Protein AF-A0A7Y2EPH0-F1 (afdb_monomer)

Secondary structure (DSSP, 8-state):
-EEES-HHHHHHHHHHTT-EEEEEEGGGTEEEEE--HHHHHHHTTSTTEEEE----S-HHHHHHHHHHHHH--EEE-SS-EEETTEEEEEEEE-SSSPEEEEEEEEE--GGG-SEEEEEETTEEP-GGGSEEETTTEEEEEPPSTT--EE-SEEEEEEEESS-SEETTEE--GGG-EEEEEETTTEEEEPPPPPTTTTT--HHHHHTTHHHHHHTT-S-TT-EEEEESS-----HHHHB-TTS-B-EEEEEETTTTEESS----SSSHHHHHHHHHH--SEEEETTEEEEEESSSSTT-EEEEE-

Nearest PDB structures (foldseek):
  4i0w-assembly2_D  TM=7.940E-01  e=9.229E-04  Clostridium perfringens
  4i0w-assembly1_B  TM=7.796E-01  e=2.556E-03  Clostridium perfringens
  4bhu-assembly1_I  TM=4.894E-01  e=1.453E-02  Bacillus subtilis subsp. subtilis NCIB 3610 = ATCC 6051 = DSM 10
  7ehg-assembly5_E  TM=4.866E-01  e=2.154E-01  Microbacterium sp. XT11
  6f2p-assembly1_A  TM=4.077E-01  e=4.576E+00  Paenibacillus

Mean predicted aligned error: 14.68 Å

Radius of gyration: 24.43 Å; Cα contacts (8 Å, |Δi|>4): 608; chains: 1; bounding box: 58×51×61 Å

pLDDT: mean 87.39, std 11.95, range [46.16, 98.56]

Structure (mmCIF, N/CA/C/O backbone):
data_AF-A0A7Y2EPH0-F1
#
_entry.id   AF-A0A7Y2EPH0-F1
#
loop_
_atom_site.group_PDB
_atom_site.id
_atom_site.type_symbol
_atom_site.label_atom_id
_atom_site.label_alt_id
_atom_site.label_comp_id
_atom_site.label_asym_id
_atom_site.label_entity_id
_atom_site.label_seq_id
_atom_site.pdbx_PDB_ins_code
_atom_site.Cartn_x
_atom_site.Cartn_y
_atom_site.Cartn_z
_atom_site.occupancy
_atom_site.B_iso_or_equiv
_atom_site.auth_seq_id
_atom_site.auth_comp_id
_atom_site.auth_asym_id
_atom_site.auth_atom_id
_atom_site.pdbx_PDB_model_num
ATOM 1 N N . MET A 1 1 ? -0.065 -22.359 -11.160 1.00 83.94 1 MET A N 1
ATOM 2 C CA . MET A 1 1 ? 0.328 -21.955 -12.529 1.00 83.94 1 MET A CA 1
ATOM 3 C C . MET A 1 1 ? 0.960 -23.151 -13.232 1.00 83.94 1 MET A C 1
ATOM 5 O O . MET A 1 1 ? 1.758 -23.845 -12.611 1.00 83.94 1 MET A O 1
ATOM 9 N N . LEU A 1 2 ? 0.588 -23.411 -14.486 1.00 88.25 2 LEU A N 1
ATOM 10 C CA . LEU A 1 2 ? 1.224 -24.419 -15.345 1.00 88.25 2 LEU A CA 1
ATOM 11 C C . LEU A 1 2 ? 2.031 -23.693 -16.425 1.00 88.25 2 LEU A C 1
ATOM 13 O O . LEU A 1 2 ? 1.579 -22.661 -16.914 1.00 88.25 2 LEU A O 1
ATOM 17 N N . GLN A 1 3 ? 3.203 -24.212 -16.778 1.00 89.00 3 GLN A N 1
ATOM 18 C CA . GLN A 1 3 ? 4.030 -23.711 -17.875 1.00 89.00 3 GLN A CA 1
ATOM 19 C C . GLN A 1 3 ? 4.209 -24.810 -18.922 1.00 89.00 3 GLN A C 1
ATOM 21 O O . GLN A 1 3 ? 4.430 -25.969 -18.570 1.00 89.00 3 GLN A O 1
ATOM 26 N N . GLY A 1 4 ? 4.120 -24.423 -20.191 1.00 88.94 4 GLY A N 1
ATOM 27 C CA . GLY A 1 4 ? 4.410 -25.252 -21.359 1.00 88.94 4 GLY A CA 1
ATOM 28 C C . GLY A 1 4 ? 5.182 -24.449 -22.400 1.00 88.94 4 GLY A C 1
ATOM 29 O O . GLY A 1 4 ? 5.618 -23.335 -22.113 1.00 88.94 4 GLY A O 1
ATOM 30 N N . GLU A 1 5 ? 5.360 -25.010 -23.594 1.00 88.12 5 GLU A N 1
ATOM 31 C CA . GLU A 1 5 ? 6.125 -24.352 -24.665 1.00 88.12 5 GLU A CA 1
ATOM 32 C C . GLU A 1 5 ? 5.409 -23.135 -25.267 1.00 88.12 5 GLU A C 1
ATOM 34 O O . GLU A 1 5 ? 6.072 -22.166 -25.630 1.00 88.12 5 GLU A O 1
ATOM 39 N N . SER A 1 6 ? 4.073 -23.153 -25.348 1.00 90.75 6 SER A N 1
ATOM 40 C CA . SER A 1 6 ? 3.286 -22.020 -25.844 1.00 90.75 6 SER A CA 1
ATOM 41 C C . SER A 1 6 ? 1.933 -21.885 -25.144 1.00 90.75 6 SER A C 1
ATOM 43 O O . SER A 1 6 ? 1.335 -22.872 -24.695 1.00 90.75 6 SER A O 1
ATOM 45 N N . ALA A 1 7 ? 1.408 -20.656 -25.100 1.00 90.25 7 ALA A N 1
ATOM 46 C CA . ALA A 1 7 ? 0.069 -20.380 -24.579 1.00 90.25 7 ALA A CA 1
ATOM 47 C C . ALA A 1 7 ? -1.009 -21.143 -25.361 1.00 90.25 7 ALA A C 1
ATOM 49 O O . ALA A 1 7 ? -1.981 -21.639 -24.790 1.00 90.25 7 ALA A O 1
ATOM 50 N N . LYS A 1 8 ? -0.811 -21.266 -26.679 1.00 91.94 8 LYS A N 1
ATOM 51 C CA . LYS A 1 8 ? -1.735 -21.920 -27.606 1.00 91.94 8 LYS A CA 1
ATOM 52 C C . LYS A 1 8 ? -1.856 -23.418 -27.340 1.00 91.94 8 LYS A C 1
ATOM 54 O O . LYS A 1 8 ? -2.976 -23.930 -27.323 1.00 91.94 8 LYS A O 1
ATOM 59 N N . ASP A 1 9 ? -0.738 -24.098 -27.106 1.00 92.94 9 ASP A N 1
ATOM 60 C CA . ASP A 1 9 ? -0.734 -25.541 -26.845 1.00 92.94 9 ASP A CA 1
ATOM 61 C C . ASP A 1 9 ? -1.351 -25.847 -25.481 1.00 92.94 9 ASP A C 1
ATOM 63 O O . ASP A 1 9 ? -2.181 -26.747 -25.361 1.00 92.94 9 ASP A O 1
ATOM 67 N N . ILE A 1 10 ? -1.046 -25.028 -24.468 1.00 93.50 10 ILE A N 1
ATOM 68 C CA . ILE A 1 10 ? -1.697 -25.126 -23.157 1.00 93.50 10 ILE A CA 1
ATOM 69 C C . ILE A 1 10 ? -3.202 -24.849 -23.267 1.00 93.50 10 ILE A C 1
ATOM 71 O O . ILE A 1 10 ? -3.998 -25.573 -22.678 1.00 93.50 10 ILE A O 1
ATOM 75 N N . ALA A 1 11 ? -3.626 -23.861 -24.057 1.00 93.94 11 ALA A N 1
ATOM 76 C CA . ALA A 1 11 ? -5.043 -23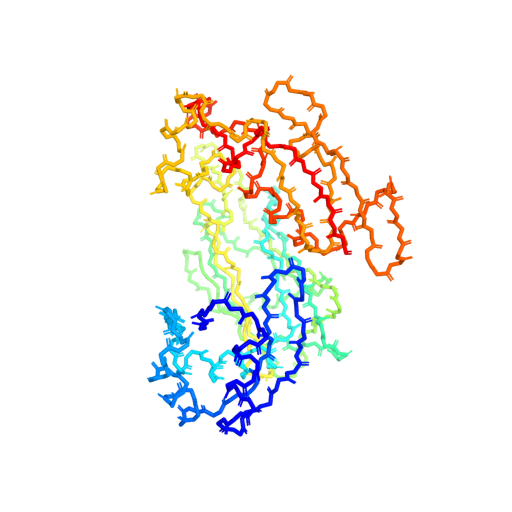.571 -24.275 1.00 93.94 11 ALA A CA 1
ATOM 77 C C . ALA A 1 11 ? -5.778 -24.705 -25.006 1.00 93.94 11 ALA A C 1
ATOM 79 O O . ALA A 1 11 ? -6.955 -24.953 -24.739 1.00 93.94 11 ALA A O 1
ATOM 80 N N . ALA A 1 12 ? -5.122 -25.373 -25.957 1.00 94.62 12 ALA A N 1
ATOM 81 C CA . ALA A 1 12 ? -5.675 -26.544 -26.632 1.00 94.62 12 ALA A CA 1
ATOM 82 C C . ALA A 1 12 ? -5.831 -27.710 -25.650 1.00 94.62 12 ALA A C 1
ATOM 84 O O . ALA A 1 12 ? -6.916 -28.277 -25.552 1.00 94.62 12 ALA A O 1
ATOM 85 N N . LEU A 1 13 ? -4.792 -27.973 -24.858 1.00 94.75 13 LEU A N 1
ATOM 86 C CA . LEU A 1 13 ? -4.789 -29.020 -23.844 1.00 94.75 13 LEU A CA 1
ATOM 87 C C . LEU A 1 13 ? -5.858 -28.784 -22.762 1.00 94.75 13 LEU A C 1
ATOM 89 O O . LEU A 1 13 ? -6.552 -29.714 -22.365 1.00 94.75 13 LEU A O 1
ATOM 93 N N . VAL A 1 14 ? -6.049 -27.536 -22.317 1.00 95.62 14 VAL A N 1
ATOM 94 C CA . VAL A 1 14 ? -7.138 -27.163 -21.395 1.00 95.62 14 VAL A CA 1
ATOM 95 C C . VAL A 1 14 ? -8.500 -27.536 -21.977 1.00 95.62 14 VAL A C 1
ATOM 97 O O . VAL A 1 14 ? -9.318 -28.114 -21.268 1.00 95.62 14 VAL A O 1
ATOM 100 N N . ARG A 1 15 ? -8.750 -27.241 -23.258 1.00 95.12 15 ARG A N 1
ATOM 101 C CA . ARG A 1 15 ? -10.020 -27.601 -23.908 1.00 95.12 15 ARG A CA 1
ATOM 102 C C . ARG A 1 15 ? -10.166 -29.112 -24.091 1.00 95.12 15 ARG A C 1
ATOM 104 O O . ARG A 1 15 ? -11.277 -29.619 -23.986 1.00 95.12 15 ARG A O 1
ATOM 111 N N . GLU A 1 16 ? -9.067 -29.822 -24.338 1.00 95.56 16 GLU A N 1
ATOM 112 C CA . GLU A 1 16 ? -9.045 -31.281 -24.499 1.00 95.56 16 GLU A CA 1
ATOM 113 C C . GLU A 1 16 ? -9.487 -32.007 -23.224 1.00 95.56 16 GLU A C 1
ATOM 115 O O . GLU A 1 16 ? -10.323 -32.904 -23.293 1.00 95.56 16 GLU A O 1
ATOM 120 N N . VAL A 1 17 ? -9.028 -31.553 -22.054 1.00 95.12 17 VAL A N 1
ATOM 121 C CA . VAL A 1 17 ? -9.475 -32.088 -20.752 1.00 95.12 17 VAL A CA 1
ATOM 122 C C . VAL A 1 17 ? -10.858 -31.561 -20.323 1.00 95.12 17 VAL A C 1
ATOM 124 O O . VAL A 1 17 ? -11.306 -31.789 -19.200 1.00 95.12 17 VAL A O 1
ATOM 127 N N . GLY A 1 18 ? -11.550 -30.813 -21.189 1.00 93.56 18 GLY A N 1
ATOM 128 C CA . GLY A 1 18 ? -12.871 -30.240 -20.918 1.00 93.56 18 GLY A CA 1
ATOM 129 C C . GLY A 1 18 ? -12.867 -29.011 -20.001 1.00 93.56 18 GLY A C 1
ATOM 130 O O . GLY A 1 18 ? -13.894 -28.695 -19.401 1.00 93.56 18 GLY A O 1
ATOM 131 N N . GLY A 1 19 ? -11.724 -28.345 -19.840 1.00 93.25 19 GLY A N 1
ATOM 132 C CA . GLY A 1 19 ? -11.608 -27.055 -19.164 1.00 93.25 19 GLY A CA 1
ATOM 133 C C . GLY A 1 19 ? -12.026 -25.882 -20.056 1.00 93.25 19 GLY A C 1
ATOM 134 O O . GLY A 1 19 ? -12.056 -25.980 -21.285 1.00 93.25 19 GLY A O 1
ATOM 135 N N . GLU A 1 20 ? -12.313 -24.738 -19.440 1.00 95.75 20 GLU A N 1
ATOM 136 C CA . GLU A 1 20 ? -12.726 -23.520 -20.139 1.00 95.75 20 GLU A CA 1
ATOM 137 C C . GLU A 1 20 ? -11.582 -22.503 -20.169 1.00 95.75 20 GLU A C 1
ATOM 139 O O . GLU A 1 20 ? -11.102 -22.059 -19.129 1.00 95.75 20 GLU A O 1
ATOM 144 N N . VAL A 1 21 ? -11.153 -22.090 -21.362 1.00 93.75 21 VAL A N 1
ATOM 145 C CA . VAL A 1 21 ? -10.222 -20.962 -21.515 1.00 93.75 21 VAL A CA 1
ATOM 146 C C . VAL A 1 21 ? -11.023 -19.668 -21.411 1.00 93.75 21 VAL A C 1
ATOM 148 O O . VAL A 1 21 ? -11.889 -19.422 -22.246 1.00 93.75 21 VAL A O 1
ATOM 151 N N . THR A 1 22 ? -10.729 -18.845 -20.407 1.00 92.00 22 THR A N 1
ATOM 152 C CA . THR A 1 22 ? -11.487 -17.621 -20.112 1.00 92.00 22 THR A CA 1
ATOM 153 C C . THR A 1 22 ? -10.849 -16.364 -20.684 1.00 92.00 22 THR A C 1
ATOM 155 O O . THR A 1 22 ? -11.564 -15.435 -21.040 1.00 92.00 22 THR A O 1
ATOM 158 N N . HIS A 1 23 ? -9.517 -16.318 -20.772 1.00 89.50 23 HIS A N 1
ATOM 159 C CA . HIS A 1 23 ? -8.783 -15.136 -21.227 1.00 89.50 23 HIS A CA 1
ATOM 160 C C . HIS A 1 23 ? -7.574 -15.536 -22.068 1.00 89.50 23 HIS A C 1
ATOM 162 O O . HIS A 1 23 ? -6.854 -16.476 -21.727 1.00 89.50 23 HIS A O 1
ATOM 168 N N . ASP A 1 24 ? -7.330 -14.776 -23.130 1.00 87.56 24 ASP A N 1
ATOM 169 C CA . ASP A 1 24 ? -6.080 -14.792 -23.884 1.00 87.56 24 ASP A CA 1
ATOM 170 C C . ASP A 1 24 ? -5.205 -13.619 -23.421 1.00 87.56 24 ASP A C 1
ATOM 172 O O . ASP A 1 24 ? -5.655 -12.473 -23.407 1.00 87.56 24 ASP A O 1
ATOM 176 N N . LEU A 1 25 ? -3.975 -13.912 -23.000 1.00 85.00 25 LEU A N 1
ATOM 177 C CA . LEU A 1 25 ? -3.010 -12.937 -22.491 1.00 85.00 25 LEU A CA 1
ATOM 178 C C . LEU A 1 25 ? -1.776 -12.917 -23.407 1.00 85.00 25 LEU A C 1
ATOM 180 O O . LEU A 1 25 ? -0.648 -13.128 -22.957 1.00 85.00 25 LEU A O 1
ATOM 184 N N . HIS A 1 26 ? -1.990 -12.680 -24.706 1.00 83.19 26 HIS A N 1
ATOM 185 C CA . HIS A 1 26 ? -0.948 -12.710 -25.743 1.00 83.19 26 HIS A CA 1
ATOM 186 C C . HIS A 1 26 ? 0.286 -11.838 -25.455 1.00 83.19 26 HIS A C 1
ATOM 188 O O . HIS A 1 26 ? 1.375 -12.180 -25.900 1.00 83.19 26 HIS A O 1
ATOM 194 N N . ILE A 1 27 ? 0.159 -10.749 -24.684 1.00 76.69 27 ILE A N 1
ATOM 195 C CA . ILE A 1 27 ? 1.298 -9.881 -24.316 1.00 76.69 27 ILE A CA 1
ATOM 196 C C . ILE A 1 27 ? 2.384 -10.659 -23.553 1.00 76.69 27 ILE A C 1
ATOM 198 O O . ILE A 1 27 ? 3.569 -10.359 -23.686 1.00 76.69 27 ILE A O 1
ATOM 202 N N . ILE A 1 28 ? 1.986 -11.656 -22.762 1.00 81.88 28 ILE A N 1
ATOM 203 C CA . ILE A 1 28 ? 2.886 -12.456 -21.921 1.00 81.88 28 ILE A CA 1
ATOM 204 C C . ILE A 1 28 ? 2.906 -13.936 -22.319 1.00 81.88 28 ILE A C 1
ATOM 206 O O . ILE A 1 28 ? 3.354 -14.758 -21.523 1.00 81.88 28 ILE A O 1
ATOM 210 N N . GLU A 1 29 ? 2.407 -14.282 -23.513 1.00 86.88 29 GL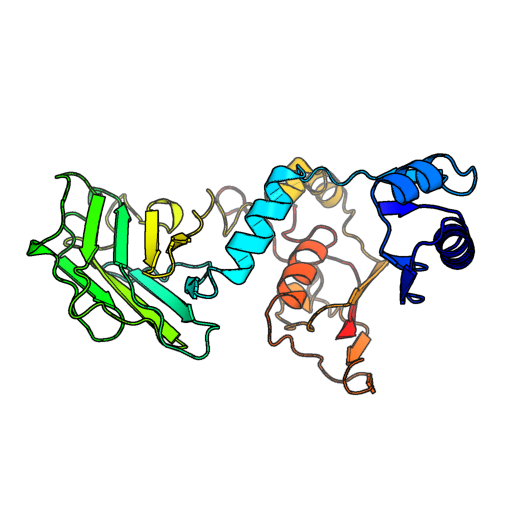U A N 1
ATOM 211 C CA . GLU A 1 29 ? 2.298 -15.677 -23.976 1.00 86.88 29 GLU A CA 1
ATOM 212 C C . GLU A 1 29 ? 1.619 -16.579 -22.922 1.00 86.88 29 GLU A C 1
ATOM 214 O O . GLU A 1 29 ? 2.113 -17.650 -22.561 1.00 86.88 29 GLU A O 1
ATOM 219 N N . ALA A 1 30 ? 0.465 -16.140 -22.401 1.00 90.12 30 ALA A N 1
ATOM 220 C CA . ALA A 1 30 ? -0.287 -16.885 -21.391 1.00 90.12 30 ALA A CA 1
ATOM 221 C C . ALA A 1 30 ? -1.792 -16.971 -21.692 1.00 90.12 30 ALA A C 1
ATOM 223 O O . ALA A 1 30 ? -2.340 -16.212 -22.488 1.00 90.12 30 ALA A O 1
ATOM 224 N N . VAL A 1 31 ? -2.473 -17.896 -21.008 1.00 92.75 31 VAL A N 1
ATOM 225 C CA . VAL A 1 31 ? -3.936 -18.034 -21.027 1.00 92.75 31 VAL A CA 1
ATOM 226 C C . VAL A 1 31 ? -4.492 -18.196 -19.616 1.00 92.75 31 VAL A C 1
ATOM 228 O O . VAL A 1 31 ? -3.911 -18.883 -18.774 1.00 92.75 31 VAL A O 1
ATOM 231 N N . GLY A 1 32 ? -5.637 -17.567 -19.361 1.00 92.81 32 GLY A N 1
ATOM 232 C CA . GLY A 1 32 ? -6.453 -17.812 -18.175 1.00 92.81 32 GLY A CA 1
ATOM 233 C C . GLY A 1 32 ? -7.441 -18.944 -18.445 1.00 92.81 32 GLY A C 1
ATOM 234 O O . GLY A 1 32 ? -8.071 -18.968 -19.501 1.00 92.81 32 GLY A O 1
ATOM 235 N N . ALA A 1 33 ? -7.590 -19.879 -17.505 1.00 93.12 33 ALA A N 1
ATOM 236 C CA . ALA A 1 33 ? -8.488 -21.020 -17.656 1.00 93.12 33 ALA A CA 1
ATOM 237 C C . ALA A 1 33 ? -9.175 -21.413 -16.342 1.00 93.12 33 ALA A C 1
ATOM 239 O O . ALA A 1 33 ? -8.577 -21.328 -15.267 1.00 93.12 33 ALA A O 1
ATOM 240 N N . LEU A 1 34 ? -10.418 -21.883 -16.447 1.00 91.56 34 LEU A N 1
ATOM 241 C CA . LEU A 1 34 ? -11.160 -22.555 -15.388 1.00 91.56 34 LEU A CA 1
ATOM 242 C C . LEU A 1 34 ? -11.092 -24.065 -15.613 1.00 91.56 34 LEU A C 1
ATOM 244 O O . LEU A 1 34 ? -11.474 -24.573 -16.665 1.00 91.56 34 LEU A O 1
ATOM 248 N N . VAL A 1 35 ? -10.594 -24.775 -14.605 1.00 91.00 35 VAL A N 1
ATOM 249 C CA . VAL A 1 35 ? -10.448 -26.233 -14.605 1.00 91.00 35 VAL A CA 1
ATOM 250 C C . VAL A 1 35 ? -10.835 -26.781 -13.235 1.00 91.00 35 VAL A C 1
ATOM 252 O O . VAL A 1 35 ? -10.612 -26.128 -12.211 1.00 91.00 35 VAL A O 1
ATOM 255 N N . THR A 1 36 ? -11.405 -27.982 -13.192 1.00 89.88 36 THR A N 1
ATOM 256 C CA . THR A 1 36 ? -11.651 -28.702 -11.938 1.00 89.88 36 THR A CA 1
ATOM 257 C C . THR A 1 36 ? -10.348 -29.270 -11.367 1.00 89.88 36 THR A C 1
ATOM 259 O O . THR A 1 36 ? -9.315 -29.318 -12.038 1.00 89.88 36 THR A O 1
ATOM 262 N N . GLY A 1 37 ? -10.376 -29.733 -10.113 1.00 86.62 37 GLY A N 1
ATOM 263 C CA . GLY A 1 37 ? -9.217 -30.398 -9.504 1.00 86.62 37 GLY A CA 1
ATOM 264 C C . GLY A 1 37 ? -8.785 -31.667 -10.251 1.00 86.62 37 GLY A C 1
ATOM 265 O O . GLY A 1 37 ? -7.589 -31.930 -10.363 1.00 86.62 37 GLY A O 1
ATOM 266 N N . GLU A 1 38 ? -9.741 -32.417 -10.806 1.00 90.06 38 GLU A N 1
ATOM 267 C CA . GLU A 1 38 ? -9.482 -33.616 -11.611 1.00 90.06 38 GLU A CA 1
ATOM 268 C C . GLU A 1 38 ? -8.837 -33.257 -12.955 1.00 90.06 38 GLU A C 1
ATOM 270 O O . GLU A 1 38 ? -7.778 -33.786 -13.289 1.00 90.06 38 GLU A O 1
ATOM 275 N N . GLN A 1 39 ? -9.395 -32.266 -13.657 1.00 92.50 39 GLN A N 1
ATOM 276 C CA . GLN A 1 39 ? -8.837 -31.748 -14.909 1.00 92.50 39 GLN A CA 1
ATOM 277 C C . GLN A 1 39 ? -7.429 -31.185 -14.708 1.00 92.50 39 GLN A C 1
ATOM 279 O O . GLN A 1 39 ? -6.530 -31.443 -15.500 1.00 92.50 39 GLN A O 1
ATOM 284 N N . LEU A 1 40 ? -7.188 -30.459 -13.612 1.00 91.38 40 LEU A N 1
ATOM 285 C CA . LEU A 1 40 ? -5.853 -29.972 -13.273 1.00 91.38 40 LEU A CA 1
ATOM 286 C C . LEU A 1 40 ? -4.866 -31.125 -13.034 1.00 91.38 40 LEU A C 1
ATOM 288 O O . LEU A 1 40 ? -3.709 -31.033 -13.443 1.00 91.38 40 LEU A O 1
ATOM 292 N N . ALA A 1 41 ? -5.296 -32.202 -12.372 1.00 89.88 41 ALA A N 1
ATOM 293 C CA . ALA A 1 41 ? -4.457 -33.379 -12.164 1.00 89.88 41 ALA A CA 1
ATOM 294 C C . ALA A 1 41 ? -4.117 -34.087 -13.486 1.00 89.88 41 ALA A C 1
ATOM 296 O O . ALA A 1 41 ? -3.004 -34.593 -13.627 1.00 89.88 41 ALA A O 1
ATOM 297 N N . GLU A 1 42 ? -5.040 -34.094 -14.449 1.00 92.88 42 GLU A N 1
ATOM 298 C CA . GLU A 1 42 ? -4.817 -34.610 -15.800 1.00 92.88 42 GLU A CA 1
ATOM 299 C C . GLU A 1 42 ? -3.856 -33.723 -16.602 1.00 92.88 42 GLU A C 1
ATOM 301 O O . GLU A 1 42 ? -2.861 -34.222 -17.130 1.00 92.88 42 GLU A O 1
ATOM 306 N N . LEU A 1 43 ? -4.054 -32.400 -16.581 1.00 92.56 43 LEU A N 1
ATOM 307 C CA . LEU A 1 43 ? -3.157 -31.429 -17.220 1.00 92.56 43 LEU A CA 1
ATOM 308 C C . LEU A 1 43 ? -1.710 -31.589 -16.753 1.00 92.56 43 LEU A C 1
ATOM 310 O O . LEU A 1 43 ? -0.796 -31.613 -17.571 1.00 92.56 43 LEU A O 1
ATOM 314 N N . LYS A 1 44 ? -1.494 -31.764 -15.444 1.00 91.38 44 LYS A N 1
ATOM 315 C CA . LYS A 1 44 ? -0.158 -31.955 -14.855 1.00 91.38 44 LYS A CA 1
ATOM 316 C C . LYS A 1 44 ? 0.569 -33.216 -15.337 1.00 91.38 44 LYS A C 1
ATOM 318 O O . LYS A 1 44 ? 1.781 -33.300 -15.165 1.00 91.38 44 LYS A O 1
ATOM 323 N N . ARG A 1 45 ? -0.144 -34.206 -15.886 1.00 92.88 45 ARG A N 1
ATOM 324 C CA . ARG A 1 45 ? 0.451 -35.436 -16.442 1.00 92.88 45 ARG A CA 1
ATOM 325 C C . ARG A 1 45 ? 0.824 -35.297 -17.915 1.00 92.88 45 ARG A C 1
ATOM 327 O O . ARG A 1 45 ? 1.526 -36.162 -18.433 1.00 92.88 45 ARG A O 1
ATOM 334 N N . SER A 1 46 ? 0.340 -34.255 -18.589 1.00 92.81 46 SER A N 1
ATOM 335 C CA . SER A 1 46 ? 0.624 -34.035 -20.001 1.00 92.81 46 SER A CA 1
ATOM 336 C C . SER A 1 46 ? 2.106 -33.714 -20.216 1.00 92.81 46 SER A C 1
ATOM 338 O O . SER A 1 46 ? 2.655 -32.883 -19.489 1.00 92.81 46 SER A O 1
ATOM 340 N N . PRO A 1 47 ? 2.754 -34.291 -21.244 1.00 92.00 47 PRO A N 1
ATOM 341 C CA . PRO A 1 47 ? 4.134 -33.956 -21.590 1.00 92.00 47 PRO A CA 1
ATOM 342 C C . PRO A 1 47 ? 4.296 -32.506 -22.074 1.00 92.00 47 PRO A C 1
ATOM 344 O O . PRO A 1 47 ? 5.414 -32.002 -22.106 1.00 92.00 47 PRO A O 1
ATOM 347 N N . LEU A 1 48 ? 3.197 -31.828 -22.431 1.00 90.75 48 LEU A N 1
ATOM 348 C CA . LEU A 1 48 ? 3.203 -30.414 -22.819 1.00 90.75 48 LEU A CA 1
ATOM 349 C C . LEU A 1 48 ? 3.372 -29.469 -21.619 1.00 90.75 48 LEU A C 1
ATOM 351 O O . LEU A 1 48 ? 3.698 -28.297 -21.805 1.00 90.75 48 LEU A O 1
ATOM 355 N N . VAL A 1 49 ? 3.158 -29.956 -20.392 1.00 91.31 49 VAL A N 1
ATOM 356 C CA . VAL A 1 49 ? 3.394 -29.188 -19.166 1.00 91.31 49 VAL A CA 1
ATOM 357 C C . VAL A 1 49 ? 4.817 -29.454 -18.686 1.00 91.31 49 VAL A C 1
ATOM 359 O O . VAL A 1 49 ? 5.123 -30.496 -18.113 1.00 91.31 49 VAL A O 1
ATOM 362 N N . THR A 1 50 ? 5.699 -28.483 -18.896 1.00 91.12 50 THR A N 1
ATOM 363 C CA . THR A 1 50 ? 7.123 -28.575 -18.548 1.00 91.12 50 THR A CA 1
ATOM 364 C C . THR A 1 50 ? 7.387 -28.226 -17.089 1.00 91.12 50 THR A C 1
ATOM 366 O O . THR A 1 50 ? 8.333 -28.732 -16.482 1.00 91.12 50 THR A O 1
ATOM 369 N N . ARG A 1 51 ? 6.549 -27.369 -16.494 1.00 87.19 51 ARG A N 1
ATOM 370 C CA . ARG A 1 51 ? 6.661 -26.994 -15.085 1.00 87.19 51 ARG A CA 1
ATOM 371 C C . ARG A 1 51 ? 5.302 -26.721 -14.468 1.00 87.19 51 ARG A C 1
ATOM 373 O O . ARG A 1 51 ? 4.442 -26.058 -15.037 1.00 87.19 51 ARG A O 1
ATOM 380 N N . THR A 1 52 ? 5.150 -27.190 -13.238 1.00 85.50 52 THR A N 1
ATOM 381 C CA . THR A 1 52 ? 4.012 -26.870 -12.382 1.00 85.50 52 THR A CA 1
ATOM 382 C C . THR A 1 52 ? 4.507 -26.031 -11.218 1.00 85.50 52 THR A C 1
ATOM 384 O O . THR A 1 52 ? 5.426 -26.424 -10.503 1.00 85.50 52 THR A O 1
ATOM 387 N N . ILE A 1 53 ? 3.902 -24.864 -11.035 1.00 80.12 53 ILE A N 1
ATOM 388 C CA . ILE A 1 53 ? 4.053 -24.053 -9.832 1.00 80.12 53 ILE A CA 1
ATOM 389 C C . ILE A 1 53 ? 2.740 -24.198 -9.081 1.00 80.12 53 ILE A C 1
ATOM 391 O O . ILE A 1 53 ? 1.713 -23.645 -9.494 1.00 80.12 53 ILE A O 1
ATOM 395 N N . ASP A 1 54 ? 2.765 -25.005 -8.029 1.00 70.31 54 ASP A N 1
AT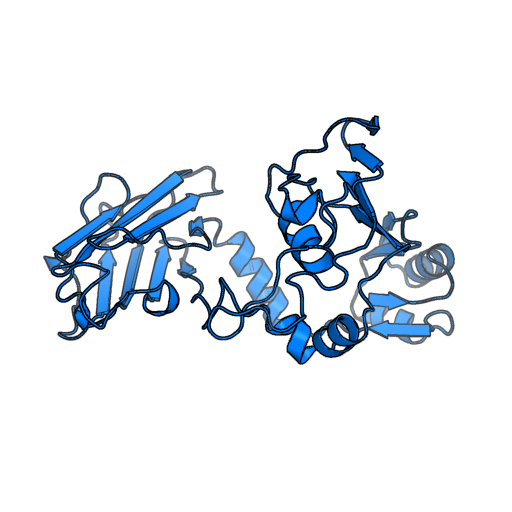OM 396 C CA . ASP A 1 54 ? 1.598 -25.180 -7.180 1.00 70.31 54 ASP A CA 1
ATOM 397 C C . ASP A 1 54 ? 1.244 -23.875 -6.482 1.00 70.31 54 ASP A C 1
ATOM 399 O O . ASP A 1 54 ? 2.113 -23.067 -6.146 1.00 70.31 54 ASP A O 1
ATOM 403 N N . ASP A 1 55 ? -0.056 -23.664 -6.290 1.00 63.84 55 ASP A N 1
ATOM 404 C CA . ASP A 1 55 ? -0.474 -22.619 -5.375 1.00 63.84 55 ASP A CA 1
ATOM 405 C C . ASP A 1 55 ? -0.137 -23.076 -3.955 1.00 63.84 55 ASP A C 1
ATOM 407 O O . ASP A 1 55 ? -0.644 -24.091 -3.480 1.00 63.84 55 ASP A O 1
ATOM 411 N N . LEU A 1 56 ? 0.759 -22.336 -3.308 1.00 58.66 56 LEU A N 1
ATOM 412 C CA . LEU A 1 56 ? 1.154 -22.564 -1.922 1.00 58.66 56 LEU A CA 1
ATOM 413 C C . LEU A 1 56 ? 0.095 -22.052 -0.934 1.00 58.66 56 LEU A C 1
ATOM 415 O O . LEU A 1 56 ? 0.235 -22.284 0.268 1.00 58.66 56 LEU A O 1
ATOM 419 N N . ALA A 1 57 ? -0.957 -21.373 -1.406 1.00 54.66 57 ALA A N 1
ATOM 420 C CA . ALA A 1 57 ? -2.117 -21.073 -0.582 1.00 54.66 57 ALA A CA 1
ATOM 421 C C . ALA A 1 57 ? -2.822 -22.381 -0.208 1.00 54.66 57 ALA A C 1
ATOM 423 O O . ALA A 1 57 ? -3.198 -23.176 -1.075 1.00 54.66 57 ALA A O 1
ATOM 424 N N . ARG A 1 58 ? -3.020 -22.622 1.093 1.00 51.38 58 ARG A N 1
ATOM 425 C CA . ARG A 1 58 ? -3.796 -23.783 1.537 1.00 51.38 58 ARG A CA 1
ATOM 426 C C . ARG A 1 58 ? -5.228 -23.620 1.026 1.00 51.38 58 ARG A C 1
ATOM 428 O O . ARG A 1 58 ? -5.757 -22.513 1.017 1.00 51.38 58 ARG A O 1
ATOM 435 N N . LEU A 1 59 ? -5.868 -24.708 0.597 1.00 54.59 59 LEU A N 1
ATOM 436 C CA . LEU A 1 59 ? -7.255 -24.661 0.108 1.00 54.59 59 LEU A CA 1
ATOM 437 C C . LEU A 1 59 ? -8.211 -24.065 1.162 1.00 54.59 59 LEU A C 1
ATOM 439 O O . LEU A 1 59 ? -9.058 -23.251 0.803 1.00 54.59 59 LEU A O 1
ATOM 443 N N . ASP A 1 60 ? -7.972 -24.344 2.449 1.00 53.81 60 ASP A N 1
ATOM 444 C CA . ASP A 1 60 ? -8.673 -23.716 3.583 1.00 53.81 60 ASP A CA 1
ATOM 445 C C . ASP A 1 60 ? -8.518 -22.185 3.627 1.00 53.81 60 ASP A C 1
ATOM 447 O O . ASP A 1 60 ? -9.440 -21.475 4.029 1.00 53.81 60 ASP A O 1
ATOM 451 N N . ASP A 1 61 ? -7.371 -21.652 3.192 1.00 50.56 61 ASP A N 1
ATOM 452 C CA . ASP A 1 61 ? -7.137 -20.205 3.142 1.00 50.56 61 ASP A CA 1
ATOM 453 C C . ASP A 1 61 ? -7.948 -19.552 2.012 1.00 50.56 61 ASP A C 1
ATOM 455 O O . ASP A 1 61 ? -8.263 -18.366 2.090 1.00 50.56 61 ASP A O 1
ATOM 459 N N . ARG A 1 62 ? -8.306 -20.300 0.956 1.00 50.50 62 ARG A N 1
ATOM 460 C CA . ARG A 1 62 ? -9.058 -19.776 -0.196 1.00 50.50 62 ARG A CA 1
ATOM 461 C C . ARG A 1 62 ? -10.555 -19.653 0.081 1.00 50.50 62 ARG A C 1
ATOM 463 O O . ARG A 1 62 ? -11.145 -18.653 -0.324 1.00 50.50 62 ARG A O 1
ATOM 470 N N . GLU A 1 63 ? -11.162 -20.641 0.739 1.00 47.69 63 GLU A N 1
ATOM 471 C CA . GLU A 1 63 ? -12.578 -20.571 1.137 1.00 47.69 63 GLU A CA 1
ATOM 472 C C . GLU A 1 63 ? -12.782 -19.490 2.203 1.00 47.69 63 GLU A C 1
ATOM 474 O O . GLU A 1 63 ? -13.611 -18.604 2.007 1.00 47.69 63 GLU A O 1
ATOM 479 N N . ARG A 1 64 ? -11.909 -19.439 3.224 1.00 46.69 64 ARG A N 1
ATOM 480 C CA . ARG A 1 64 ? -11.893 -18.334 4.200 1.00 46.69 64 ARG A CA 1
ATOM 481 C C . ARG A 1 64 ? -11.727 -16.966 3.542 1.00 46.69 64 ARG A C 1
ATOM 483 O O . ARG A 1 64 ? -12.486 -16.058 3.848 1.00 46.69 64 ARG A O 1
ATOM 490 N N . ARG A 1 65 ? -10.791 -16.809 2.594 1.00 48.56 65 ARG A N 1
ATOM 491 C CA . ARG A 1 65 ? -10.579 -15.523 1.901 1.00 48.56 65 ARG A CA 1
ATOM 492 C C . ARG A 1 65 ? -11.776 -15.073 1.072 1.00 48.56 65 ARG A C 1
ATOM 494 O O . ARG A 1 65 ? -12.047 -13.879 1.058 1.00 48.56 65 ARG A O 1
ATOM 501 N N . LYS A 1 66 ? -12.479 -15.979 0.382 1.00 46.16 66 LYS A N 1
ATOM 502 C CA . LYS A 1 66 ? -13.674 -15.609 -0.397 1.00 46.16 66 LYS A CA 1
ATOM 503 C C . LYS A 1 66 ? -14.797 -15.107 0.507 1.00 46.16 66 LYS A C 1
ATOM 505 O O . LYS A 1 66 ? -15.419 -14.097 0.175 1.00 46.16 66 LYS A O 1
ATOM 510 N N . ASP A 1 67 ? -14.994 -15.762 1.647 1.00 46.69 67 ASP A N 1
ATOM 511 C CA . ASP A 1 67 ? -15.986 -15.355 2.640 1.00 46.69 67 ASP A CA 1
ATOM 512 C C . ASP A 1 67 ? -15.571 -14.041 3.331 1.00 46.69 67 ASP A C 1
ATOM 514 O O . ASP A 1 67 ? -16.388 -13.131 3.457 1.00 46.69 67 ASP A O 1
ATOM 518 N N . ASP A 1 68 ? -14.286 -13.866 3.663 1.00 48.25 68 ASP A N 1
ATOM 519 C CA . ASP A 1 68 ? -13.739 -12.661 4.307 1.00 48.25 68 ASP A CA 1
ATOM 520 C C . ASP A 1 68 ? -13.702 -11.426 3.373 1.00 48.25 68 ASP A C 1
ATOM 522 O O . ASP A 1 68 ? -13.985 -10.301 3.808 1.00 48.25 68 ASP A O 1
ATOM 526 N N . GLU A 1 69 ? -13.376 -11.597 2.081 1.00 50.34 69 GLU A N 1
ATOM 527 C CA . GLU A 1 69 ? -13.383 -10.528 1.063 1.00 50.34 69 GLU A CA 1
ATOM 528 C C . GLU A 1 69 ? -14.801 -10.104 0.666 1.00 50.34 69 GLU A C 1
ATOM 530 O O . GLU A 1 69 ? -15.039 -8.919 0.402 1.00 50.34 69 GLU A O 1
ATOM 535 N N . GLN A 1 70 ? -15.760 -11.037 0.639 1.00 53.50 70 GLN A N 1
ATOM 536 C CA . GLN A 1 70 ? -17.166 -10.694 0.420 1.00 53.50 70 GLN A CA 1
ATOM 537 C C . GLN A 1 70 ? -17.808 -10.089 1.669 1.00 53.50 70 GLN A C 1
ATOM 539 O O . GLN A 1 70 ? -18.593 -9.145 1.539 1.00 53.50 70 GLN A O 1
ATOM 544 N N . ALA A 1 71 ? -17.443 -10.558 2.866 1.00 53.31 71 ALA A N 1
ATOM 545 C CA . ALA A 1 71 ? -18.026 -10.082 4.109 1.00 53.31 71 ALA A CA 1
ATOM 546 C C . ALA A 1 71 ? -17.484 -8.712 4.520 1.00 53.31 71 ALA A C 1
ATOM 548 O O . ALA A 1 71 ? -18.289 -7.847 4.850 1.00 53.31 71 ALA A O 1
ATOM 549 N N . CYS A 1 72 ? -16.173 -8.433 4.471 1.00 66.31 72 CYS A N 1
ATOM 550 C CA . CYS A 1 72 ? -15.625 -7.172 4.993 1.00 66.31 72 CYS A CA 1
ATOM 551 C C . CYS A 1 72 ? -15.139 -6.207 3.910 1.00 66.31 72 CYS A C 1
ATOM 553 O O . CYS A 1 72 ? -13.979 -6.181 3.514 1.00 66.31 72 CYS A O 1
ATOM 555 N N . ARG A 1 73 ? -16.051 -5.342 3.464 1.00 81.00 73 ARG A N 1
ATOM 556 C CA . ARG A 1 73 ? -15.772 -4.239 2.528 1.00 81.00 73 ARG A CA 1
ATOM 557 C C . ARG A 1 73 ? -15.408 -2.918 3.213 1.00 81.00 73 ARG A C 1
ATOM 559 O O . ARG A 1 73 ? -15.333 -1.890 2.544 1.00 81.00 73 ARG A O 1
ATOM 566 N N . VAL A 1 74 ? -15.201 -2.942 4.526 1.00 86.50 74 VAL A N 1
ATOM 567 C CA . VAL A 1 74 ? -14.652 -1.808 5.272 1.00 86.50 74 VAL A CA 1
ATOM 568 C C . VAL A 1 74 ? -13.170 -2.067 5.491 1.00 86.50 74 VAL A C 1
ATOM 570 O O . VAL A 1 74 ? -12.804 -3.152 5.935 1.00 86.50 74 VAL A O 1
ATOM 573 N N . ARG A 1 75 ? -12.330 -1.095 5.138 1.00 87.75 75 ARG A N 1
ATOM 574 C CA . ARG A 1 75 ? -10.873 -1.171 5.279 1.00 87.75 75 ARG A CA 1
ATOM 575 C C . ARG A 1 75 ? -10.340 0.111 5.892 1.00 87.75 75 ARG A C 1
ATOM 577 O O . ARG A 1 75 ? -10.696 1.195 5.439 1.00 87.75 75 ARG A O 1
ATOM 584 N N . GLY A 1 76 ? -9.478 -0.000 6.884 1.00 87.19 76 GLY A N 1
ATOM 585 C CA . GLY A 1 76 ? -8.634 1.082 7.338 1.00 87.19 76 GLY A CA 1
ATOM 586 C C . GLY A 1 76 ? -7.480 1.319 6.376 1.00 87.19 76 GLY A C 1
ATOM 587 O O . GLY A 1 76 ? -7.050 0.429 5.640 1.00 87.19 76 GLY A O 1
ATOM 588 N N . HIS A 1 77 ? -6.995 2.552 6.360 1.00 85.62 77 HIS A N 1
ATOM 589 C CA . HIS A 1 77 ? -5.801 2.935 5.630 1.00 85.62 77 HIS A CA 1
ATOM 590 C C . HIS A 1 77 ? -4.596 2.139 6.149 1.00 85.62 77 HIS A C 1
ATOM 592 O O . HIS A 1 77 ? -4.535 1.781 7.325 1.00 85.62 77 HIS A O 1
ATOM 598 N N . ILE A 1 78 ? -3.625 1.851 5.285 1.00 82.50 78 ILE A N 1
ATOM 599 C CA . ILE A 1 78 ? -2.431 1.102 5.704 1.00 82.50 78 ILE A CA 1
ATOM 600 C C . ILE A 1 78 ? -1.551 1.912 6.666 1.00 82.50 78 ILE A C 1
ATOM 602 O O . ILE A 1 78 ? -0.835 1.337 7.483 1.00 82.50 78 ILE A O 1
ATOM 606 N N . GLU A 1 79 ? -1.637 3.239 6.585 1.00 84.75 79 GLU A N 1
ATOM 607 C CA . GLU A 1 79 ? -0.901 4.170 7.435 1.00 84.75 79 GLU A CA 1
ATOM 608 C C . GLU A 1 79 ? -1.787 4.750 8.537 1.00 84.75 79 GLU A C 1
ATOM 610 O O . GLU A 1 79 ? -2.962 5.069 8.321 1.00 84.75 79 GLU A O 1
ATOM 615 N N . LEU A 1 80 ? -1.182 4.901 9.709 1.00 91.50 80 LEU A N 1
ATOM 616 C CA . LEU A 1 80 ? -1.716 5.608 10.857 1.00 91.50 80 LEU A CA 1
ATOM 617 C C . LEU A 1 80 ? -1.105 7.013 10.902 1.00 91.50 80 LEU A C 1
ATOM 619 O O . LEU A 1 80 ? 0.100 7.160 11.114 1.00 91.50 80 LEU A O 1
ATOM 623 N N . ASP A 1 81 ? -1.934 8.043 10.760 1.00 93.56 81 ASP A N 1
ATOM 624 C CA . ASP A 1 81 ? -1.486 9.430 10.835 1.00 93.56 81 ASP A CA 1
ATOM 625 C C . ASP A 1 81 ? -1.254 9.815 12.299 1.00 93.56 81 ASP A C 1
ATOM 627 O O . ASP A 1 81 ? -2.191 10.160 13.027 1.00 93.56 81 ASP A O 1
ATOM 631 N N . LEU A 1 82 ? -0.001 9.763 12.750 1.00 93.31 82 LEU A N 1
ATOM 632 C CA . LEU A 1 82 ? 0.369 10.205 14.094 1.00 93.31 82 LEU A CA 1
ATOM 633 C C . LEU A 1 82 ? 0.274 11.730 14.200 1.00 93.31 82 LEU A C 1
ATOM 635 O O . LEU A 1 82 ? 0.857 12.474 13.412 1.00 93.31 82 LEU A O 1
ATOM 639 N N . THR A 1 83 ? -0.465 12.195 15.200 1.00 94.31 83 THR A N 1
ATOM 640 C CA . THR A 1 83 ? -0.586 13.610 15.563 1.00 94.31 83 THR A CA 1
ATOM 641 C C . THR A 1 83 ? 0.228 13.880 16.824 1.00 94.31 83 THR A C 1
ATOM 643 O O . THR A 1 83 ? 0.664 12.949 17.499 1.00 94.31 83 THR A O 1
ATOM 646 N N . THR A 1 84 ? 0.419 15.148 17.193 1.00 93.19 84 THR A N 1
ATOM 647 C CA . THR A 1 84 ? 1.153 15.517 18.417 1.00 93.19 84 THR A CA 1
ATOM 648 C C . THR A 1 84 ? 0.572 14.870 19.678 1.00 93.19 84 THR A C 1
ATOM 650 O O . THR A 1 84 ? 1.320 14.542 20.592 1.00 93.19 84 THR A O 1
ATOM 653 N N . GLU A 1 85 ? -0.744 14.652 19.727 1.00 93.12 85 GLU A N 1
ATOM 654 C CA . GLU A 1 85 ? -1.456 14.160 20.916 1.00 93.12 85 GLU A CA 1
ATOM 655 C C . GLU A 1 85 ? -2.087 12.768 20.72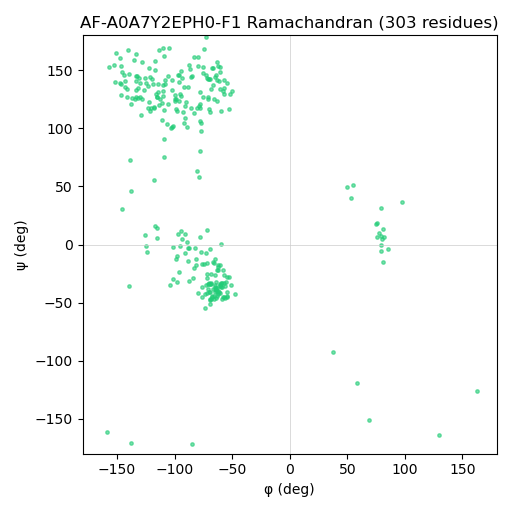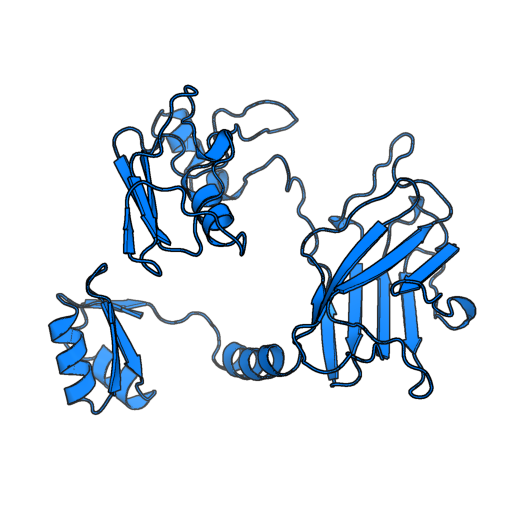0 1.00 93.12 85 GLU A C 1
ATOM 657 O O . GLU A 1 85 ? -2.803 12.287 21.597 1.00 93.12 85 GLU A O 1
ATOM 662 N N . GLY A 1 86 ? -1.851 12.101 19.586 1.00 95.50 86 GLY A N 1
ATOM 663 C CA . GLY A 1 86 ? -2.362 10.754 19.336 1.00 95.50 86 GLY A CA 1
ATOM 664 C C . GLY A 1 86 ? -2.333 10.347 17.872 1.00 95.50 86 GLY A C 1
ATOM 665 O O . GLY A 1 86 ? -1.274 10.374 17.250 1.00 95.50 86 GLY A O 1
ATOM 666 N N . PHE A 1 87 ? -3.470 9.916 17.327 1.00 96.62 87 PHE A N 1
ATOM 667 C CA . PHE A 1 87 ? -3.529 9.447 15.943 1.00 96.62 87 PHE A CA 1
ATOM 668 C C . PHE A 1 87 ? -4.862 9.724 15.251 1.00 96.62 87 PHE A C 1
ATOM 670 O O . PHE A 1 87 ? -5.906 9.892 15.888 1.00 96.62 87 PHE A O 1
ATOM 677 N N . ARG A 1 88 ? -4.813 9.680 13.919 1.00 97.38 88 ARG A N 1
ATOM 678 C CA . ARG A 1 88 ? -5.957 9.587 13.014 1.00 97.38 88 ARG A CA 1
ATOM 679 C C . ARG A 1 88 ? -5.803 8.358 12.129 1.00 97.38 88 ARG A C 1
ATOM 681 O O . ARG A 1 88 ? -4.721 8.081 11.621 1.00 97.38 88 ARG A O 1
ATOM 688 N N . TRP A 1 89 ? -6.886 7.612 11.956 1.00 96.56 89 TRP A N 1
ATOM 689 C CA . TRP A 1 89 ? -6.916 6.447 11.085 1.00 96.56 89 TRP A CA 1
ATOM 690 C C . TRP A 1 89 ? -8.105 6.524 10.138 1.00 96.56 89 TRP A C 1
ATOM 692 O O . TRP A 1 89 ? -9.264 6.443 10.553 1.00 96.56 89 TRP A O 1
ATOM 702 N N . GLN A 1 90 ? -7.822 6.707 8.852 1.00 96.00 90 GLN A N 1
ATOM 703 C CA . GLN A 1 90 ? -8.852 6.820 7.830 1.00 96.00 90 GLN A CA 1
ATOM 704 C C . GLN A 1 90 ? -9.452 5.444 7.520 1.00 96.00 90 GLN A C 1
ATOM 706 O O . GLN A 1 90 ? -8.739 4.513 7.168 1.00 96.00 90 GLN A O 1
ATOM 711 N N . LEU A 1 91 ? -10.774 5.330 7.591 1.00 93.75 91 LEU A N 1
ATOM 712 C CA . LEU A 1 91 ? -11.538 4.149 7.196 1.00 93.75 91 LEU A CA 1
ATOM 713 C C . LEU A 1 91 ? -12.250 4.406 5.867 1.00 93.75 91 LEU A C 1
ATOM 715 O O . LEU A 1 91 ? -12.728 5.518 5.612 1.00 93.75 91 LEU A O 1
ATOM 719 N N . TYR A 1 92 ? -12.351 3.361 5.054 1.00 90.81 92 TYR A N 1
ATOM 720 C CA . TYR A 1 92 ? -13.010 3.339 3.756 1.00 90.81 92 TYR A CA 1
ATOM 721 C C . TYR A 1 92 ? -14.081 2.256 3.745 1.00 90.81 92 TYR A C 1
ATOM 723 O O . TYR A 1 92 ? -13.769 1.070 3.857 1.00 90.81 92 TYR A O 1
ATOM 731 N N . ASN A 1 93 ? -15.339 2.650 3.569 1.00 89.88 93 ASN A N 1
ATOM 732 C CA . ASN A 1 93 ? -16.436 1.712 3.359 1.00 89.88 93 ASN A CA 1
ATOM 733 C C . ASN A 1 93 ? -16.738 1.593 1.860 1.00 89.88 93 ASN A C 1
ATOM 735 O O . ASN A 1 93 ? -17.180 2.553 1.232 1.00 89.88 93 ASN A O 1
ATOM 739 N N . LYS A 1 94 ? -16.518 0.402 1.294 1.00 86.69 94 LYS A N 1
ATOM 740 C CA . LYS A 1 94 ? -16.818 0.069 -0.110 1.00 86.69 94 LYS A CA 1
ATOM 741 C C . LYS A 1 94 ? -18.197 -0.588 -0.291 1.00 86.69 94 LYS A C 1
ATOM 743 O O . LYS A 1 94 ? -18.470 -1.173 -1.341 1.00 86.69 94 LYS A O 1
ATOM 748 N N . ARG A 1 95 ? -19.051 -0.571 0.736 1.00 83.56 95 ARG A N 1
ATOM 749 C CA . ARG A 1 95 ? -20.459 -0.990 0.655 1.00 83.56 95 ARG A CA 1
ATOM 750 C C . ARG A 1 95 ? -21.344 0.190 0.233 1.00 83.56 95 ARG A C 1
ATOM 752 O O . ARG A 1 95 ? -20.971 1.336 0.482 1.00 83.56 95 ARG A O 1
ATOM 759 N N . PRO A 1 96 ? -22.510 -0.077 -0.381 1.00 85.06 96 PRO A N 1
ATOM 760 C CA . PRO A 1 96 ? -23.508 0.962 -0.627 1.00 85.06 96 PRO A CA 1
ATOM 761 C C . PRO A 1 96 ? -24.075 1.527 0.685 1.00 85.06 96 PRO A C 1
ATOM 763 O O . PRO A 1 96 ? -24.249 2.738 0.800 1.00 85.06 96 PRO A O 1
ATOM 766 N N . ASP A 1 97 ? -24.288 0.665 1.683 1.00 89.19 97 ASP A N 1
ATOM 767 C CA . ASP A 1 97 ? -24.849 1.045 2.978 1.00 89.19 97 ASP A CA 1
ATOM 768 C C . ASP A 1 97 ? -23.759 1.346 4.026 1.00 89.19 97 ASP A C 1
ATOM 770 O O . ASP A 1 97 ? -22.674 0.742 3.994 1.00 89.19 97 ASP A O 1
ATOM 774 N N . PRO A 1 98 ? -24.023 2.251 4.991 1.00 91.06 98 PRO A N 1
ATOM 775 C CA . PRO A 1 98 ? -23.125 2.486 6.117 1.00 91.06 98 PRO A CA 1
ATOM 776 C C . PRO A 1 98 ? -22.865 1.204 6.917 1.00 91.06 98 PRO A C 1
ATOM 778 O O . PRO A 1 98 ? -23.760 0.388 7.123 1.00 91.06 98 PRO A O 1
ATOM 781 N N . ALA A 1 99 ? -21.631 1.020 7.383 1.00 91.50 99 ALA A N 1
ATOM 782 C CA . ALA A 1 99 ? -21.256 -0.155 8.159 1.00 91.50 99 ALA A CA 1
ATOM 783 C C . ALA A 1 99 ? -21.323 0.141 9.658 1.00 91.50 99 ALA A C 1
ATOM 785 O O . ALA A 1 99 ? -20.653 1.050 10.142 1.00 91.50 99 ALA A O 1
ATOM 786 N N . GLU A 1 100 ? -22.104 -0.642 10.394 1.00 93.12 100 GLU A N 1
ATOM 787 C CA . GLU A 1 100 ? -22.253 -0.497 11.842 1.00 93.12 100 GLU A CA 1
ATOM 788 C C . GLU A 1 100 ? -21.056 -1.081 12.595 1.00 93.12 100 GLU A C 1
ATOM 790 O O . GLU A 1 100 ? -20.758 -2.277 12.495 1.00 93.12 100 GLU A O 1
ATOM 795 N N . LEU A 1 101 ? -20.387 -0.232 13.371 1.00 94.19 101 LEU A N 1
ATOM 796 C CA . LEU A 1 101 ? -19.273 -0.606 14.230 1.00 94.19 101 LEU A CA 1
ATOM 797 C C . LEU A 1 101 ? -19.810 -1.254 15.511 1.00 94.19 101 LEU A C 1
ATOM 799 O O . LEU A 1 101 ? -20.556 -0.632 16.267 1.00 94.19 101 LEU A O 1
ATOM 803 N N . SER A 1 102 ? -19.434 -2.508 15.754 1.00 93.88 102 SER A N 1
ATOM 804 C CA . SER A 1 102 ? -19.883 -3.289 16.910 1.00 93.88 102 SER A CA 1
ATOM 805 C C . SER A 1 102 ? -18.841 -3.367 18.017 1.00 93.88 102 SER A C 1
ATOM 807 O O . SER A 1 102 ? -19.217 -3.463 19.179 1.00 93.88 102 SER A O 1
ATOM 809 N N . SER A 1 103 ? -17.548 -3.319 17.690 1.00 94.00 103 SER A N 1
ATOM 810 C CA . SER A 1 103 ? -16.495 -3.361 18.704 1.00 94.00 103 SER A CA 1
ATOM 811 C C . SER A 1 103 ? -15.215 -2.663 18.269 1.00 94.00 103 SER A C 1
ATOM 813 O O . SER A 1 103 ? -14.923 -2.523 17.081 1.00 94.00 103 SER A O 1
ATOM 815 N N . ILE A 1 104 ? -14.448 -2.206 19.255 1.00 94.94 104 ILE A N 1
ATOM 816 C CA . ILE A 1 104 ? -13.138 -1.588 19.073 1.00 94.94 104 ILE A CA 1
ATOM 817 C C . ILE A 1 104 ? -12.179 -2.198 20.087 1.00 94.94 104 ILE A C 1
ATOM 819 O O . ILE A 1 104 ? -12.430 -2.157 21.293 1.00 94.94 104 ILE A O 1
ATOM 823 N N . LYS A 1 105 ? -11.042 -2.695 19.608 1.00 94.69 105 LYS A N 1
ATOM 824 C CA . LYS A 1 105 ? -9.895 -3.048 20.444 1.00 94.69 105 LYS A CA 1
ATOM 825 C C . LYS A 1 105 ? -8.728 -2.146 20.080 1.00 94.69 105 LYS A C 1
ATOM 827 O O . LYS A 1 105 ? -8.387 -2.019 18.906 1.00 94.69 105 LYS A O 1
ATOM 832 N N . LEU A 1 106 ? -8.128 -1.531 21.092 1.00 94.56 106 LEU A N 1
ATOM 833 C CA . LEU A 1 106 ? -6.948 -0.687 20.952 1.00 94.56 106 LEU A CA 1
ATOM 834 C C . LEU A 1 106 ? -5.848 -1.169 21.891 1.00 94.56 106 LEU A C 1
ATOM 836 O O . LEU A 1 106 ? -6.127 -1.537 23.031 1.00 94.56 106 LEU A O 1
ATOM 840 N N . SER A 1 107 ? -4.604 -1.086 21.440 1.00 93.81 107 SER A N 1
ATOM 841 C CA . SER A 1 107 ? -3.412 -1.120 22.284 1.00 93.81 107 SER A CA 1
ATOM 842 C C . SER A 1 107 ? -2.463 0.006 21.893 1.00 93.81 107 SER A C 1
ATOM 844 O O . SER A 1 107 ? -2.385 0.354 20.715 1.00 93.81 107 SER A O 1
ATOM 846 N N . TRP A 1 108 ? -1.767 0.587 22.866 1.00 93.88 108 TRP A N 1
ATOM 847 C CA . TRP A 1 108 ? -0.862 1.721 22.665 1.00 93.88 108 TRP A CA 1
ATOM 848 C C . TRP A 1 108 ? 0.279 1.727 23.702 1.00 93.88 108 TRP A C 1
ATOM 850 O O . TRP A 1 108 ? 0.175 1.041 24.725 1.00 93.88 108 TRP A O 1
ATOM 860 N N . PRO A 1 109 ? 1.358 2.503 23.479 1.00 92.38 109 PRO A N 1
ATOM 861 C CA . PRO A 1 109 ? 2.472 2.636 24.421 1.00 92.38 109 PRO A CA 1
ATOM 862 C C . PRO A 1 109 ? 2.047 3.225 25.764 1.00 92.38 109 PRO A C 1
ATOM 864 O O . PRO A 1 109 ? 1.277 4.186 25.819 1.00 92.38 109 PRO A O 1
ATOM 867 N N . ARG A 1 110 ? 2.609 2.715 26.864 1.00 90.50 110 ARG A N 1
ATOM 868 C CA . ARG A 1 110 ? 2.305 3.220 28.216 1.00 90.50 110 ARG A CA 1
ATOM 869 C C . ARG A 1 110 ? 2.776 4.661 28.414 1.00 90.50 110 ARG A C 1
ATOM 871 O O . ARG A 1 110 ? 2.186 5.393 29.202 1.00 90.50 110 ARG A O 1
ATOM 878 N N . GLU A 1 111 ? 3.795 5.067 27.667 1.00 92.06 111 GLU A N 1
ATOM 879 C CA . GLU A 1 111 ? 4.395 6.399 27.626 1.00 92.06 111 GLU A CA 1
ATOM 880 C C . GLU A 1 111 ? 3.412 7.481 27.153 1.00 92.06 111 GLU A C 1
ATOM 882 O O . GLU A 1 111 ? 3.599 8.652 27.474 1.00 92.06 111 GLU A O 1
ATOM 887 N N . LEU A 1 112 ? 2.342 7.111 26.436 1.00 92.69 112 LEU A N 1
ATOM 888 C CA . LEU A 1 112 ? 1.271 8.041 26.048 1.00 92.69 112 LEU A CA 1
ATOM 889 C C . LEU A 1 112 ? 0.254 8.282 27.178 1.00 92.69 112 LEU A C 1
ATOM 891 O O . LEU A 1 112 ? -0.558 9.206 27.113 1.00 92.69 112 LEU A O 1
ATOM 895 N N . GLY A 1 113 ? 0.287 7.465 28.233 1.00 90.75 113 GLY A N 1
ATOM 896 C CA . GLY A 1 113 ? -0.655 7.534 29.342 1.00 90.75 113 GLY A CA 1
ATOM 897 C C . GLY A 1 113 ? -2.078 7.112 28.958 1.00 90.75 113 GLY A C 1
ATOM 898 O O . GLY A 1 113 ? -2.300 6.265 28.088 1.00 90.75 113 GLY A O 1
ATOM 899 N N . ALA A 1 114 ? -3.063 7.675 29.660 1.00 89.69 114 ALA A N 1
ATOM 900 C CA . ALA A 1 114 ? -4.468 7.328 29.474 1.00 89.69 114 ALA A CA 1
ATOM 901 C C . ALA A 1 114 ? -5.029 7.870 28.150 1.00 89.69 114 ALA A C 1
ATOM 903 O O . ALA A 1 114 ? -4.727 8.994 27.744 1.00 89.69 114 ALA A O 1
ATOM 904 N N . LEU A 1 115 ? -5.906 7.093 27.513 1.00 91.69 115 LEU A N 1
ATOM 905 C CA . LEU A 1 115 ? -6.714 7.552 26.387 1.00 91.69 115 LEU A CA 1
ATOM 906 C C . LEU A 1 115 ? -7.742 8.576 26.894 1.00 91.69 115 LEU A C 1
ATOM 908 O O . LEU A 1 115 ? -8.622 8.238 27.683 1.00 91.69 115 LEU A O 1
ATOM 912 N N . GLN A 1 116 ? -7.618 9.828 26.459 1.00 91.25 116 GLN A N 1
ATOM 913 C CA . GLN A 1 116 ? -8.510 10.923 26.849 1.00 91.25 116 GLN A CA 1
ATOM 914 C C . GLN A 1 116 ? -9.740 11.014 25.952 1.00 91.25 116 GLN A C 1
ATOM 916 O O . GLN A 1 116 ? -10.800 11.459 26.390 1.00 91.25 116 GLN A O 1
ATOM 921 N N . GLU A 1 117 ? -9.596 10.640 24.683 1.00 93.69 117 GLU A N 1
ATOM 922 C CA . GLU A 1 117 ? -10.647 10.815 23.695 1.00 93.69 117 GLU A CA 1
ATOM 923 C C . GLU A 1 117 ? -10.563 9.759 22.601 1.00 93.69 117 GLU A C 1
ATOM 925 O O . GLU A 1 117 ? -9.480 9.452 22.108 1.00 93.69 117 GLU A O 1
ATOM 930 N N . LEU A 1 118 ? -11.726 9.257 22.189 1.00 95.50 118 LEU A N 1
ATOM 931 C CA . LEU A 1 118 ? -11.879 8.408 21.018 1.00 95.50 118 LEU A CA 1
ATOM 932 C C . LEU A 1 118 ? -13.122 8.856 20.251 1.00 95.50 118 LEU A C 1
ATOM 934 O O . LEU A 1 118 ? -14.206 8.961 20.827 1.00 95.50 118 LEU A O 1
ATOM 938 N N . ARG A 1 119 ? -12.963 9.146 18.962 1.00 95.69 119 ARG A N 1
ATOM 939 C CA . ARG A 1 119 ? -14.028 9.631 18.078 1.00 95.69 119 ARG A CA 1
ATOM 940 C C . ARG A 1 119 ? -14.067 8.834 16.784 1.00 95.69 119 ARG A C 1
ATOM 942 O O . ARG A 1 119 ? -13.018 8.500 16.244 1.00 95.69 119 ARG A O 1
ATOM 949 N N . LEU A 1 120 ? -15.271 8.594 16.274 1.00 95.88 120 LEU A N 1
ATOM 950 C CA . LEU A 1 120 ? -15.507 8.104 14.919 1.00 95.88 120 LEU A CA 1
ATOM 951 C C . LEU A 1 120 ? -16.154 9.228 14.098 1.00 95.88 120 LEU A C 1
ATOM 953 O O . LEU A 1 120 ? -17.305 9.599 14.323 1.00 95.88 120 LEU A O 1
ATOM 957 N N . GLY A 1 121 ? -15.394 9.823 13.183 1.00 93.00 121 GLY A N 1
ATOM 958 C CA . GLY A 1 121 ? -15.741 11.088 12.546 1.00 93.00 121 GLY A CA 1
ATOM 959 C C . GLY A 1 121 ? -15.914 12.180 13.602 1.00 93.00 121 GLY A C 1
ATOM 960 O O . GLY A 1 121 ? -15.000 12.487 14.366 1.00 93.00 121 GLY A O 1
ATOM 961 N N . THR A 1 122 ? -17.111 12.753 13.681 1.00 91.12 122 THR A N 1
ATOM 962 C CA . THR A 1 122 ? -17.463 13.750 14.702 1.00 91.12 122 THR A CA 1
ATOM 963 C C . THR A 1 122 ? -18.071 13.139 15.966 1.00 91.12 122 THR A C 1
ATOM 965 O O . THR A 1 122 ? -18.296 13.865 16.931 1.00 91.12 122 THR A O 1
ATOM 968 N N . LEU A 1 123 ? -18.366 11.834 15.977 1.00 93.50 123 LEU A N 1
ATOM 969 C CA . LEU A 1 123 ? -19.083 11.177 17.067 1.00 93.50 123 LEU A CA 1
ATOM 970 C C . LEU A 1 123 ? -18.112 10.738 18.180 1.00 93.50 123 LEU A C 1
ATOM 972 O O . LEU A 1 123 ? -17.262 9.882 17.924 1.00 93.50 123 LEU A O 1
ATOM 976 N N . PRO A 1 124 ? -18.229 11.262 19.415 1.00 93.25 124 PRO A N 1
ATOM 977 C CA . PRO A 1 124 ? -17.476 10.752 20.557 1.00 93.25 124 PRO A CA 1
ATOM 978 C C . PRO A 1 124 ? -17.950 9.355 20.955 1.00 93.25 124 PRO A C 1
ATOM 980 O O . PRO A 1 124 ? -19.147 9.094 21.076 1.00 93.25 124 PRO A O 1
ATOM 983 N N . LEU A 1 125 ? -16.992 8.459 21.186 1.00 92.12 125 LEU A N 1
ATOM 984 C CA . LEU A 1 125 ? -17.246 7.086 21.598 1.00 92.12 125 LEU A CA 1
ATOM 985 C C . LEU A 1 125 ? -17.208 6.962 23.131 1.00 92.12 125 LEU A C 1
ATOM 987 O O . LEU A 1 125 ? -16.408 7.631 23.790 1.00 92.12 125 LEU A O 1
ATOM 991 N N . PRO A 1 126 ? -18.072 6.122 23.731 1.00 86.50 126 PRO A N 1
ATOM 992 C CA . PRO A 1 126 ? -18.282 6.098 25.175 1.00 86.50 126 PRO A CA 1
ATOM 993 C C . PRO A 1 126 ? -17.154 5.361 25.917 1.00 86.50 126 PRO A C 1
ATOM 995 O O . PRO A 1 126 ? -17.315 4.218 26.339 1.00 86.50 126 PRO A O 1
ATOM 998 N N . LEU A 1 127 ? -16.027 6.042 26.138 1.00 82.50 127 LEU A N 1
ATOM 999 C CA . LEU A 1 127 ? -14.858 5.492 26.839 1.00 82.50 127 LEU A CA 1
ATOM 1000 C C . LEU A 1 127 ? -15.167 4.978 28.252 1.00 82.50 127 LEU A C 1
ATOM 1002 O O . LEU A 1 127 ? -14.598 3.979 28.672 1.00 82.50 127 LEU A O 1
ATOM 1006 N N . ALA A 1 128 ? -16.113 5.600 28.963 1.00 73.75 128 ALA A N 1
ATOM 1007 C CA . ALA A 1 128 ? -16.522 5.170 30.304 1.00 73.75 128 ALA A CA 1
ATOM 1008 C C . ALA A 1 128 ? -17.128 3.752 30.347 1.00 73.75 128 ALA A C 1
ATOM 1010 O O . ALA A 1 128 ? -17.226 3.162 31.419 1.00 73.75 128 ALA A O 1
ATOM 1011 N N . LYS A 1 129 ? -17.561 3.214 29.199 1.00 70.31 129 LYS A N 1
ATOM 1012 C CA . LYS A 1 129 ? -18.103 1.853 29.072 1.00 70.31 129 LYS A CA 1
ATOM 1013 C C . LYS A 1 129 ? -17.056 0.830 28.631 1.00 70.31 129 LYS A C 1
ATOM 1015 O O . LYS A 1 129 ? -17.390 -0.339 28.463 1.00 70.31 129 LYS A O 1
ATOM 1020 N N . ALA A 1 130 ? -15.821 1.256 28.394 1.00 74.81 130 ALA A N 1
ATOM 1021 C CA . ALA A 1 130 ? -14.780 0.371 27.918 1.00 74.81 130 ALA A CA 1
ATOM 1022 C C . ALA A 1 130 ? -14.102 -0.372 29.072 1.00 74.81 130 ALA A C 1
ATOM 1024 O O . ALA A 1 130 ? -13.865 0.187 30.143 1.00 74.81 130 ALA A O 1
ATOM 1025 N N . ALA A 1 131 ? -13.720 -1.621 28.822 1.00 68.00 131 ALA A N 1
ATOM 1026 C CA . ALA A 1 131 ? -12.788 -2.325 29.683 1.00 68.00 131 ALA A CA 1
ATOM 1027 C C . ALA A 1 131 ? -11.376 -1.798 29.384 1.00 68.00 131 ALA A C 1
ATOM 1029 O O . ALA A 1 131 ? -10.790 -2.104 28.341 1.00 68.00 131 ALA A O 1
ATOM 1030 N N . THR A 1 132 ? -10.847 -0.961 30.274 1.00 64.25 132 THR A N 1
ATOM 1031 C CA . THR A 1 132 ? -9.460 -0.486 30.229 1.00 64.25 132 THR A CA 1
ATOM 1032 C C . THR A 1 132 ? -8.576 -1.403 31.061 1.00 64.25 132 THR A C 1
ATOM 1034 O O . THR A 1 132 ? -8.933 -1.738 32.190 1.00 6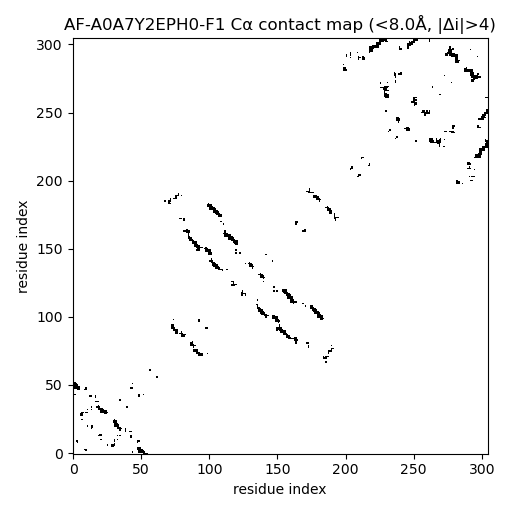4.25 132 THR A O 1
ATOM 1037 N N . SER A 1 133 ? -7.404 -1.773 30.546 1.00 59.19 133 SER A N 1
ATOM 1038 C CA . SER A 1 133 ? -6.309 -2.190 31.426 1.00 59.19 133 SER A CA 1
ATOM 1039 C C . SER A 1 133 ? -5.532 -0.941 31.848 1.00 59.19 133 SER A C 1
ATOM 1041 O O . SER A 1 133 ? -5.452 0.016 31.076 1.00 59.19 133 SER A O 1
ATOM 1043 N N . ASP A 1 134 ? -4.917 -0.944 33.032 1.00 56.41 134 ASP A N 1
ATOM 1044 C CA . ASP A 1 134 ? -4.119 0.182 33.560 1.00 56.41 134 ASP A CA 1
ATOM 1045 C C . ASP A 1 134 ? -2.915 0.576 32.666 1.00 56.41 134 ASP A C 1
ATOM 1047 O O . ASP A 1 134 ? -2.122 1.457 33.005 1.00 56.41 134 ASP A O 1
ATOM 1051 N N . HIS A 1 135 ? -2.716 -0.101 31.530 1.00 58.22 135 HIS A N 1
ATOM 1052 C CA . HIS A 1 135 ? -1.410 -0.297 30.917 1.00 58.22 135 HIS A CA 1
ATOM 1053 C C . HIS A 1 135 ? -1.396 -0.329 29.381 1.00 58.22 135 HIS A C 1
ATOM 1055 O O . HIS A 1 135 ? -0.509 -0.956 28.798 1.00 58.22 135 HIS A O 1
ATOM 1061 N N . GLY A 1 136 ? -2.308 0.395 28.728 1.00 79.06 136 GLY A N 1
ATOM 1062 C CA . GLY A 1 136 ? -2.220 0.639 27.282 1.00 79.06 136 GLY A CA 1
ATOM 1063 C C . GLY A 1 136 ? -3.068 -0.302 26.433 1.00 79.06 136 GLY A C 1
ATOM 1064 O O . GLY A 1 136 ? -2.645 -0.707 25.353 1.00 79.06 136 GLY A O 1
ATOM 1065 N N . SER A 1 137 ? -4.257 -0.679 26.914 1.00 89.31 137 SER A N 1
ATOM 1066 C CA . SER A 1 137 ? -5.249 -1.364 26.085 1.00 89.31 137 SER A CA 1
ATOM 1067 C C . SER A 1 137 ? -6.687 -0.993 26.440 1.00 89.31 137 SER A C 1
ATOM 1069 O O . SER A 1 137 ? -7.025 -0.774 27.604 1.00 89.31 137 SER A O 1
ATOM 1071 N N . LEU A 1 138 ? -7.549 -1.001 25.426 1.00 91.56 138 LEU A N 1
ATOM 1072 C CA . LEU A 1 138 ? -8.981 -0.734 25.505 1.00 91.56 138 LEU A CA 1
ATOM 1073 C C . LEU A 1 138 ? -9.724 -1.830 24.748 1.00 91.56 138 LEU A C 1
ATOM 1075 O O . LEU A 1 138 ? -9.364 -2.144 23.615 1.00 91.56 138 LEU A O 1
ATOM 1079 N N . THR A 1 139 ? -10.787 -2.371 25.330 1.00 92.19 139 THR A N 1
ATOM 1080 C CA . THR A 1 139 ? -11.821 -3.083 24.569 1.00 92.19 139 THR A CA 1
ATOM 1081 C C . THR A 1 139 ? -13.161 -2.412 24.826 1.00 92.19 139 THR A C 1
ATOM 1083 O O . THR A 1 139 ? -13.583 -2.272 25.975 1.00 92.19 139 THR A O 1
ATOM 1086 N N . LEU A 1 140 ? -13.807 -1.965 23.755 1.00 90.94 140 LEU A N 1
ATOM 1087 C CA . LEU A 1 140 ? -15.107 -1.313 23.779 1.00 90.94 140 LEU A CA 1
ATOM 1088 C C . LEU A 1 140 ? -16.077 -2.114 22.914 1.00 90.94 140 LEU A C 1
ATOM 1090 O O . LEU A 1 140 ? -15.917 -2.180 21.698 1.00 90.94 140 LEU A O 1
ATOM 1094 N N . GLU A 1 141 ? -17.092 -2.681 23.553 1.00 91.44 141 GLU A N 1
ATOM 1095 C CA . GLU A 1 141 ? -18.228 -3.312 22.883 1.00 91.44 141 GLU A CA 1
ATOM 1096 C C . GLU A 1 141 ? -19.362 -2.286 22.767 1.00 91.44 141 GLU A C 1
ATOM 1098 O O . GLU A 1 141 ? -19.733 -1.634 23.749 1.00 91.44 141 GLU A O 1
ATOM 1103 N N . LEU A 1 142 ? -19.892 -2.108 21.557 1.00 89.88 142 LEU A N 1
ATOM 1104 C CA . LEU A 1 142 ? -20.927 -1.125 21.252 1.00 89.88 142 LEU A CA 1
ATOM 1105 C C . LEU A 1 142 ? -22.300 -1.821 21.220 1.00 89.88 142 LEU A C 1
ATOM 1107 O O . LEU A 1 142 ? -22.477 -2.802 20.482 1.00 89.88 142 LEU A O 1
ATOM 1111 N N . PRO A 1 143 ? -23.279 -1.334 22.012 1.00 84.88 143 PRO A N 1
ATOM 1112 C CA . PRO A 1 143 ? -24.613 -1.925 22.061 1.00 84.88 143 PRO A CA 1
ATOM 1113 C C . PRO A 1 143 ? -25.277 -1.861 20.684 1.00 84.88 143 PRO A C 1
ATOM 1115 O O . PRO A 1 143 ? -24.957 -0.983 19.890 1.00 84.88 143 PRO A O 1
ATOM 1118 N N . GLU A 1 144 ? -26.187 -2.794 20.398 1.00 83.62 144 GLU A N 1
ATOM 1119 C CA . GLU A 1 144 ? -26.907 -2.839 19.114 1.00 83.62 144 GLU A CA 1
ATOM 1120 C C . GLU A 1 144 ? -27.702 -1.558 18.844 1.00 83.62 144 GLU A C 1
ATOM 1122 O O . GLU A 1 144 ? -27.743 -1.084 17.712 1.00 83.62 144 GLU A O 1
ATOM 1127 N N . ASP A 1 145 ? -28.274 -0.964 19.891 1.00 80.56 145 ASP A N 1
ATOM 1128 C CA . ASP A 1 145 ? -28.991 0.300 19.785 1.00 80.56 145 ASP A CA 1
ATOM 1129 C C . ASP A 1 145 ? -28.011 1.483 19.702 1.00 80.56 145 ASP A C 1
ATOM 1131 O O . ASP A 1 145 ? -27.224 1.734 20.622 1.00 80.56 145 ASP A O 1
ATOM 1135 N N . GLY A 1 146 ? -28.055 2.207 18.582 1.00 78.31 146 GLY A N 1
ATOM 1136 C CA . GLY A 1 146 ? -27.240 3.399 18.347 1.00 78.31 146 GLY A CA 1
ATOM 1137 C C . GLY A 1 146 ? -25.785 3.131 17.944 1.00 78.31 146 GLY A C 1
ATOM 1138 O O . GLY A 1 146 ? -24.914 3.942 18.274 1.00 78.31 146 GLY A O 1
ATOM 1139 N N . ARG A 1 147 ? -25.493 2.023 17.241 1.00 88.94 147 ARG A N 1
ATOM 1140 C CA . ARG A 1 147 ? -24.136 1.756 16.735 1.00 88.94 147 ARG A CA 1
ATOM 1141 C C . ARG A 1 147 ? -23.630 2.894 15.835 1.00 88.94 147 ARG A C 1
ATOM 1143 O O . ARG A 1 147 ? -24.309 3.273 14.881 1.00 88.94 147 ARG A O 1
ATOM 1150 N N . PRO A 1 148 ? -22.415 3.412 16.089 1.00 92.75 148 PRO A N 1
ATOM 1151 C CA . PRO A 1 148 ? -21.719 4.297 15.167 1.00 92.75 148 PRO A CA 1
ATOM 1152 C C . PRO A 1 148 ? -21.589 3.670 13.779 1.00 92.75 148 PRO A C 1
ATOM 1154 O O . PRO A 1 148 ? -21.255 2.490 13.653 1.00 92.75 148 PRO A O 1
ATOM 1157 N N . THR A 1 149 ? -21.783 4.472 12.736 1.00 93.50 149 THR A N 1
ATOM 1158 C CA . THR A 1 149 ? -21.689 4.009 11.350 1.00 93.50 149 THR A CA 1
ATOM 1159 C C . THR A 1 149 ? -20.462 4.565 10.640 1.00 93.50 149 THR A C 1
ATOM 1161 O O . THR A 1 149 ? -20.156 5.754 10.717 1.00 93.50 149 THR A O 1
ATOM 1164 N N . VAL A 1 150 ? -19.784 3.704 9.885 1.00 92.56 150 VAL A N 1
ATOM 1165 C CA . VAL A 1 150 ? -18.710 4.068 8.957 1.00 92.56 150 VAL A CA 1
ATOM 1166 C C . VAL A 1 150 ? -19.319 4.284 7.572 1.00 92.56 150 VAL A C 1
ATOM 1168 O O . VAL A 1 150 ? -19.839 3.356 6.943 1.00 92.56 150 VAL A O 1
ATOM 1171 N N . HIS A 1 151 ? -19.265 5.524 7.095 1.00 92.50 151 HIS A N 1
ATOM 1172 C CA . HIS A 1 151 ? -19.670 5.903 5.738 1.00 92.50 151 HIS A CA 1
ATOM 1173 C C . HIS A 1 151 ? -18.510 5.682 4.755 1.00 92.50 151 HIS A C 1
ATOM 1175 O O . HIS A 1 151 ? -17.483 5.116 5.121 1.00 92.50 151 HIS A O 1
ATOM 1181 N N . GLN A 1 152 ? -18.647 6.140 3.503 1.00 89.31 152 GLN A N 1
ATOM 1182 C CA . GLN A 1 152 ? -17.621 5.970 2.461 1.00 89.31 152 GLN A CA 1
ATOM 1183 C C . GLN A 1 152 ? -16.209 6.330 2.939 1.00 89.31 152 GLN A C 1
ATOM 1185 O O . GLN A 1 152 ? -15.260 5.601 2.661 1.00 89.31 152 GLN A O 1
ATOM 1190 N N . ARG A 1 153 ? -16.086 7.437 3.683 1.00 93.88 153 ARG A N 1
ATOM 1191 C CA . ARG A 1 153 ? -14.866 7.861 4.371 1.00 93.88 153 ARG A CA 1
ATOM 1192 C C . ARG A 1 153 ? -15.229 8.291 5.784 1.00 93.88 153 ARG A C 1
ATOM 1194 O O . ARG A 1 153 ? -16.099 9.137 5.977 1.00 93.88 153 ARG A O 1
ATOM 1201 N N . THR A 1 154 ? -14.586 7.710 6.784 1.00 94.25 154 THR A N 1
ATOM 1202 C CA . THR A 1 154 ? -14.774 8.087 8.191 1.00 94.25 154 THR A CA 1
ATOM 1203 C C . THR A 1 154 ? -13.453 7.921 8.918 1.00 94.25 154 THR A C 1
ATOM 1205 O O . THR A 1 154 ? -12.734 6.967 8.659 1.00 94.25 154 THR A O 1
ATOM 1208 N N . GLU A 1 155 ? -13.101 8.857 9.788 1.00 96.25 155 GLU A N 1
ATOM 1209 C CA . GLU A 1 155 ? -11.820 8.844 10.496 1.00 96.25 155 GLU A CA 1
ATOM 1210 C C . GLU A 1 155 ? -12.013 8.352 11.932 1.00 96.25 155 GLU A C 1
ATOM 1212 O O . GLU A 1 155 ? -12.913 8.818 12.625 1.00 96.25 155 GLU A O 1
ATOM 1217 N N . LEU A 1 156 ? -11.177 7.425 12.395 1.00 97.25 156 LEU A N 1
ATOM 1218 C CA . LEU A 1 156 ? -11.047 7.109 13.813 1.00 97.25 156 LEU A CA 1
ATOM 1219 C C . LEU A 1 156 ? -9.949 7.996 14.407 1.00 97.25 156 LEU A C 1
ATOM 1221 O O . LEU A 1 156 ? -8.794 7.912 13.995 1.00 97.25 156 LEU A O 1
ATOM 1225 N N . HIS A 1 157 ? -10.300 8.827 15.380 1.00 97.25 157 HIS A N 1
ATOM 1226 C CA . HIS A 1 157 ? -9.374 9.738 16.045 1.00 97.25 157 HIS A CA 1
ATOM 1227 C C . HIS A 1 157 ? -9.206 9.349 17.513 1.00 97.25 157 HIS A C 1
ATOM 1229 O O . HIS A 1 157 ? -10.201 9.201 18.227 1.00 97.25 157 HIS A O 1
ATOM 1235 N N . ALA A 1 158 ? -7.960 9.251 17.974 1.00 96.31 158 ALA A N 1
ATOM 1236 C CA . ALA A 1 158 ? -7.617 8.994 19.368 1.00 96.31 158 ALA A CA 1
ATOM 1237 C C . ALA A 1 158 ? -6.683 10.079 19.913 1.00 96.31 158 ALA A C 1
ATOM 1239 O O . ALA A 1 158 ? -5.740 10.485 19.232 1.00 96.31 158 ALA A O 1
ATOM 1240 N N . ARG A 1 159 ? -6.926 10.508 21.156 1.00 95.94 159 ARG A N 1
ATOM 1241 C CA . ARG A 1 159 ? -6.095 11.478 21.884 1.00 95.94 159 ARG A CA 1
ATOM 1242 C C . ARG A 1 159 ? -5.677 10.913 23.231 1.00 95.94 159 ARG A C 1
ATOM 1244 O O . ARG A 1 159 ? -6.522 10.402 23.968 1.00 95.94 159 ARG A O 1
ATOM 1251 N N . PHE A 1 160 ? -4.402 11.036 23.564 1.00 94.31 160 PHE A N 1
ATOM 1252 C CA . PHE A 1 160 ? -3.813 10.515 24.792 1.00 94.31 160 PHE A CA 1
ATOM 1253 C C . PHE A 1 160 ? -3.417 11.636 25.753 1.00 94.31 160 PHE A C 1
ATOM 1255 O O . PHE A 1 160 ? -3.468 12.818 25.419 1.00 94.31 160 PHE A O 1
ATOM 1262 N N . ALA A 1 161 ? -3.078 11.259 26.984 1.00 93.06 161 ALA A N 1
ATOM 1263 C CA . ALA A 1 161 ? -2.721 12.200 28.036 1.00 93.06 161 ALA A CA 1
ATOM 1264 C C . ALA A 1 161 ? -1.354 12.857 27.823 1.00 93.06 161 ALA A C 1
ATOM 1266 O O . ALA A 1 161 ? -1.148 13.977 28.291 1.00 93.06 161 ALA A O 1
ATOM 1267 N N . LEU A 1 162 ? -0.435 12.165 27.148 1.00 93.75 162 LEU A N 1
ATOM 1268 C CA . LEU A 1 162 ? 0.917 12.635 26.870 1.00 93.75 162 LEU A CA 1
ATOM 1269 C C . LEU A 1 162 ? 1.196 12.654 25.355 1.00 93.75 162 LEU A C 1
ATOM 1271 O O . LEU A 1 162 ? 0.600 11.863 24.617 1.00 93.75 162 LEU A O 1
ATOM 1275 N N . PRO A 1 163 ? 2.096 13.537 24.876 1.00 95.19 163 PRO A N 1
ATOM 1276 C CA . PRO A 1 163 ? 2.412 13.661 23.456 1.00 95.19 163 PRO A CA 1
ATOM 1277 C C . PRO A 1 163 ? 3.039 12.403 22.848 1.00 95.19 163 PRO A C 1
ATOM 1279 O O . PRO A 1 163 ? 3.698 11.615 23.532 1.00 95.19 163 PRO A O 1
ATOM 1282 N N . THR A 1 164 ? 2.911 12.263 21.530 1.00 93.00 164 THR A N 1
ATOM 1283 C CA . THR A 1 164 ? 3.502 11.157 20.756 1.00 93.00 164 THR A CA 1
ATOM 1284 C C . THR A 1 164 ? 5.019 11.240 20.614 1.00 93.00 164 THR A C 1
ATOM 1286 O O . THR A 1 164 ? 5.650 10.231 20.304 1.00 93.00 164 THR A O 1
ATOM 1289 N N . VAL A 1 165 ? 5.614 12.403 20.885 1.00 93.38 165 VAL A N 1
ATOM 1290 C CA . VAL A 1 165 ? 7.065 12.617 20.920 1.00 93.38 165 VAL A CA 1
ATOM 1291 C C . VAL A 1 165 ? 7.438 13.282 22.241 1.00 93.38 165 VAL A C 1
ATOM 1293 O O . VAL A 1 165 ? 6.889 14.325 22.596 1.00 93.38 165 VAL A O 1
ATOM 1296 N N . GLN A 1 166 ? 8.363 12.663 22.970 1.00 91.94 166 GLN A N 1
ATOM 1297 C CA . GLN A 1 166 ? 8.863 13.081 24.280 1.00 91.94 166 GLN A CA 1
ATOM 1298 C C . GLN A 1 166 ? 10.379 12.833 24.348 1.00 91.94 166 GLN A C 1
ATOM 1300 O O . GLN A 1 166 ? 10.946 12.127 23.510 1.00 91.94 166 GLN A O 1
ATOM 1305 N N . ASP A 1 167 ? 11.056 13.380 25.356 1.00 89.62 167 ASP A N 1
ATOM 1306 C CA . ASP A 1 167 ? 12.485 13.120 25.544 1.00 89.62 167 ASP A CA 1
ATOM 1307 C C . ASP A 1 167 ? 12.740 11.617 25.745 1.00 89.62 167 ASP A C 1
ATOM 1309 O O . ASP A 1 167 ? 12.302 11.012 26.721 1.00 89.62 167 ASP A O 1
ATOM 1313 N N . GLY A 1 168 ? 13.447 11.004 24.790 1.00 87.81 168 GLY A N 1
ATOM 1314 C CA . GLY A 1 168 ? 13.754 9.571 24.804 1.00 87.81 168 GLY A CA 1
ATOM 1315 C C . GLY A 1 168 ? 12.629 8.649 24.318 1.00 87.81 168 GLY A C 1
ATOM 1316 O O . GLY A 1 168 ? 12.809 7.434 24.358 1.00 87.81 168 GLY A O 1
ATOM 1317 N N . PHE A 1 169 ? 11.508 9.187 23.825 1.00 90.38 169 PHE A N 1
ATOM 1318 C CA . PHE A 1 169 ? 10.390 8.395 23.311 1.00 90.38 169 PHE A CA 1
ATOM 1319 C C . PHE A 1 169 ? 9.759 9.023 22.060 1.00 90.38 169 PHE A C 1
ATOM 1321 O O . PHE A 1 169 ? 9.444 10.208 22.017 1.00 90.38 169 PHE A O 1
ATOM 1328 N N . SER A 1 170 ? 9.520 8.200 21.042 1.00 91.69 170 SER A N 1
ATOM 1329 C CA . SER A 1 170 ? 8.736 8.573 19.865 1.00 91.69 170 SER A CA 1
ATOM 1330 C C . SER A 1 170 ? 7.828 7.408 19.520 1.00 91.69 170 SER A C 1
ATOM 1332 O O . SER A 1 170 ? 8.315 6.308 19.248 1.00 91.69 170 SER A O 1
ATOM 1334 N N . ALA A 1 171 ? 6.523 7.650 19.514 1.00 91.38 171 ALA A N 1
ATOM 1335 C CA . ALA A 1 171 ? 5.547 6.668 19.082 1.00 91.38 171 ALA A CA 1
ATOM 1336 C C . ALA A 1 171 ? 5.668 6.437 17.570 1.00 91.38 171 ALA A C 1
ATOM 1338 O O . ALA A 1 171 ? 5.895 7.364 16.792 1.00 91.38 171 ALA A O 1
ATOM 1339 N N . HIS A 1 172 ? 5.494 5.191 17.157 1.00 90.75 172 HIS A N 1
ATOM 1340 C CA . HIS A 1 172 ? 5.428 4.759 15.769 1.00 90.75 172 HIS A CA 1
ATOM 1341 C C . HIS A 1 172 ? 4.170 3.911 15.578 1.00 90.75 172 HIS A C 1
ATOM 1343 O O . HIS A 1 172 ? 3.692 3.284 16.517 1.00 90.75 172 HIS A O 1
ATOM 1349 N N . GLN A 1 173 ? 3.664 3.803 14.346 1.00 91.38 173 GLN A N 1
ATOM 1350 C CA . GLN A 1 173 ? 2.493 2.968 14.034 1.00 91.38 173 GLN A CA 1
ATOM 1351 C C . GLN A 1 173 ? 2.611 1.529 14.569 1.00 91.38 173 GLN A C 1
ATOM 1353 O O . GLN A 1 173 ? 1.617 0.957 15.002 1.00 91.38 173 GLN A O 1
ATOM 1358 N N . ARG A 1 174 ? 3.825 0.956 14.575 1.00 85.88 174 ARG A N 1
ATOM 1359 C CA . ARG A 1 174 ? 4.112 -0.392 15.100 1.00 85.88 174 ARG A CA 1
ATOM 1360 C C . ARG A 1 174 ? 3.698 -0.574 16.563 1.00 85.88 174 ARG A C 1
ATOM 1362 O O . ARG A 1 174 ? 3.489 -1.701 16.998 1.00 85.88 174 ARG A O 1
ATOM 1369 N N . ASP A 1 175 ? 3.665 0.525 17.311 1.00 91.06 175 ASP A N 1
ATOM 1370 C CA . ASP A 1 175 ? 3.412 0.518 18.741 1.00 91.06 175 ASP A CA 1
ATOM 1371 C C . ASP A 1 175 ? 1.904 0.576 19.047 1.00 91.06 175 ASP A C 1
ATOM 1373 O O . ASP A 1 175 ? 1.496 0.488 20.206 1.00 91.06 175 ASP A O 1
ATOM 1377 N N . PHE A 1 176 ? 1.069 0.693 18.006 1.00 93.31 176 PHE A N 1
ATOM 1378 C CA . PHE A 1 176 ? -0.383 0.681 18.096 1.00 93.31 176 PHE A CA 1
ATOM 1379 C C . PHE A 1 176 ? -0.959 -0.618 17.533 1.00 93.31 176 PHE A C 1
ATOM 1381 O O . PHE A 1 176 ? -0.569 -1.096 16.469 1.00 93.31 176 PHE A O 1
ATOM 1388 N N . GLY A 1 177 ? -1.949 -1.159 18.234 1.00 93.88 177 GLY A N 1
ATOM 1389 C CA . GLY A 1 177 ? -2.825 -2.209 17.725 1.00 93.88 177 GLY A CA 1
ATOM 1390 C C . GLY A 1 177 ? -4.237 -1.660 17.626 1.00 93.88 177 GLY A C 1
ATOM 1391 O O . GLY A 1 177 ? -4.744 -1.122 18.606 1.00 93.88 177 GLY A O 1
ATOM 1392 N N . ILE A 1 178 ? -4.870 -1.776 16.460 1.00 95.19 178 ILE A N 1
ATOM 1393 C CA . ILE A 1 178 ? -6.266 -1.376 16.259 1.00 95.19 178 ILE A CA 1
ATOM 1394 C C . ILE A 1 178 ? -6.995 -2.530 15.584 1.00 95.19 178 ILE A C 1
ATOM 1396 O O . ILE A 1 178 ? -6.556 -3.009 14.542 1.00 95.19 178 ILE A O 1
ATOM 1400 N N . GLU A 1 179 ? -8.105 -2.967 16.167 1.00 94.88 179 GLU A N 1
ATOM 1401 C CA . GLU A 1 179 ? -9.039 -3.917 15.565 1.00 94.88 179 GLU A CA 1
ATOM 1402 C C . GLU A 1 179 ? -10.461 -3.370 15.707 1.00 94.88 179 GLU A C 1
ATOM 1404 O O . GLU A 1 179 ? -10.904 -3.044 16.809 1.00 94.88 179 GLU A O 1
ATOM 1409 N N . LEU A 1 180 ? -11.170 -3.272 14.586 1.00 94.38 180 LEU A N 1
ATOM 1410 C CA . LEU A 1 180 ? -12.559 -2.836 14.507 1.00 94.38 180 LEU A CA 1
ATOM 1411 C C . LEU A 1 180 ? 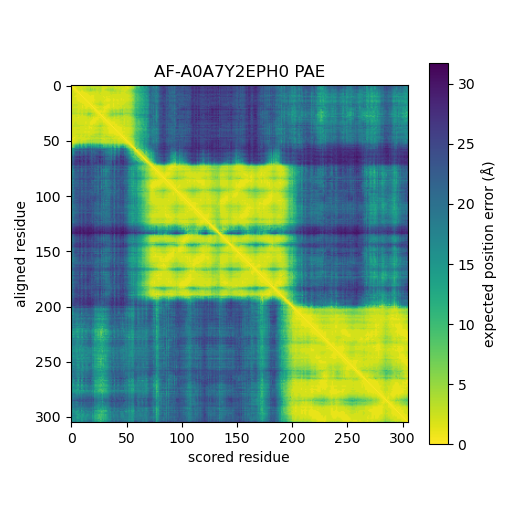-13.428 -4.026 14.125 1.00 94.38 180 LEU A C 1
ATOM 1413 O O . LEU A 1 180 ? -13.203 -4.627 13.078 1.00 94.38 180 LEU A O 1
ATOM 1417 N N . GLY A 1 181 ? -14.409 -4.365 14.955 1.00 92.94 181 GLY A N 1
ATOM 1418 C CA . GLY A 1 181 ? -15.442 -5.347 14.639 1.00 92.94 181 GLY A CA 1
ATOM 1419 C C . GLY A 1 181 ? -16.706 -4.665 14.128 1.00 92.94 181 GLY A C 1
ATOM 1420 O O . GLY A 1 181 ? -17.112 -3.629 14.655 1.00 92.94 181 GLY A O 1
ATOM 1421 N N . PHE A 1 182 ? -17.342 -5.253 13.119 1.00 91.81 182 PHE A N 1
ATOM 1422 C CA . PHE A 1 182 ? -18.577 -4.763 12.513 1.00 91.81 182 PHE A CA 1
ATOM 1423 C C . PHE A 1 182 ? -19.723 -5.758 12.699 1.00 91.81 182 PHE A C 1
ATOM 1425 O O . PHE A 1 182 ? -19.518 -6.973 12.684 1.00 91.81 182 PHE A O 1
ATOM 1432 N N . ALA A 1 183 ? -20.953 -5.239 12.769 1.00 85.81 183 ALA A N 1
ATOM 1433 C CA . ALA A 1 183 ? -22.178 -6.017 12.996 1.00 85.81 183 ALA A CA 1
ATOM 1434 C C . ALA A 1 183 ? -22.385 -7.173 12.000 1.00 85.81 183 ALA A C 1
ATOM 1436 O O . ALA A 1 183 ? -22.970 -8.196 12.339 1.00 85.81 183 ALA A O 1
ATOM 1437 N N . ALA A 1 184 ? -21.851 -7.035 10.784 1.00 80.12 184 ALA A N 1
ATOM 1438 C CA . ALA A 1 184 ? -21.876 -8.061 9.742 1.00 80.12 184 ALA A CA 1
ATOM 1439 C C . ALA A 1 184 ? -20.941 -9.264 10.016 1.00 80.12 184 ALA A C 1
ATOM 1441 O O . ALA A 1 184 ? -20.673 -10.038 9.103 1.00 80.12 184 ALA A O 1
ATOM 1442 N N . GLY A 1 185 ? -20.404 -9.396 11.234 1.00 79.19 185 GLY A N 1
ATOM 1443 C CA . GLY A 1 185 ? -19.535 -10.505 11.634 1.00 79.19 185 GLY A CA 1
ATOM 1444 C C . GLY A 1 185 ? -18.115 -10.420 11.077 1.00 79.19 185 GLY A C 1
ATOM 1445 O O . GLY A 1 185 ? -17.410 -11.422 11.060 1.00 79.19 185 GLY A O 1
ATOM 1446 N N . CYS A 1 186 ? -17.692 -9.243 10.616 1.00 83.12 186 CYS A N 1
ATOM 1447 C CA . CYS A 1 186 ? -16.371 -9.042 10.033 1.00 83.12 186 CYS A CA 1
ATOM 1448 C C . CYS A 1 186 ? -15.538 -8.067 10.862 1.00 83.12 186 CYS A C 1
ATOM 1450 O O . CYS A 1 186 ? -16.090 -7.256 11.609 1.00 83.12 186 CYS A O 1
ATOM 1452 N N . SER A 1 187 ? -14.214 -8.129 10.730 1.00 87.31 187 SER A N 1
ATOM 1453 C CA . SER A 1 187 ? -13.312 -7.189 11.385 1.00 87.31 187 SER A CA 1
ATOM 1454 C C . SER A 1 187 ? -12.223 -6.683 10.453 1.00 87.31 187 SER A C 1
ATOM 1456 O O . SER A 1 187 ? -11.910 -7.299 9.433 1.00 87.31 187 SER A O 1
ATOM 1458 N N . ASP A 1 188 ? -11.660 -5.536 10.812 1.00 86.50 188 ASP A N 1
ATOM 1459 C CA . ASP A 1 188 ? -10.525 -4.945 10.122 1.00 86.50 188 ASP A CA 1
ATOM 1460 C C . ASP A 1 188 ? -9.467 -4.489 11.126 1.00 86.50 188 ASP A C 1
ATOM 1462 O O . ASP A 1 188 ? -9.789 -4.097 12.252 1.00 86.50 188 ASP A O 1
ATOM 1466 N N . LYS A 1 189 ? -8.194 -4.603 10.744 1.00 90.75 189 LYS A N 1
ATOM 1467 C CA . LYS A 1 189 ? -7.056 -4.435 11.651 1.00 90.75 189 LYS A CA 1
ATOM 1468 C C . LYS A 1 189 ? -6.031 -3.483 11.067 1.00 90.75 189 LYS A C 1
ATOM 1470 O O . LYS A 1 189 ? -5.685 -3.594 9.894 1.00 90.75 189 LYS A O 1
ATOM 1475 N N . LEU A 1 190 ? -5.485 -2.613 11.911 1.00 89.50 190 LEU A N 1
ATOM 1476 C CA . LEU A 1 190 ? -4.292 -1.856 11.563 1.00 89.50 190 LEU A CA 1
ATOM 1477 C C . LEU A 1 190 ? -3.137 -2.836 11.357 1.00 89.50 190 LEU A C 1
ATOM 1479 O O . LEU A 1 190 ? -2.792 -3.615 12.249 1.00 89.50 190 LEU A O 1
ATOM 1483 N N . VAL A 1 191 ? -2.535 -2.781 10.174 1.00 83.00 191 VAL A N 1
ATOM 1484 C CA . VAL A 1 191 ? -1.333 -3.552 9.874 1.00 83.00 191 VAL A CA 1
ATOM 1485 C C . VAL A 1 191 ? -0.167 -2.938 10.660 1.00 83.00 191 VAL A C 1
ATOM 1487 O O . VAL A 1 191 ? 0.081 -1.734 10.530 1.00 83.00 191 VAL A O 1
ATOM 1490 N N . PRO A 1 192 ? 0.561 -3.717 11.482 1.00 74.31 192 PRO A N 1
ATOM 1491 C CA . PRO A 1 192 ? 1.713 -3.197 12.205 1.00 74.31 192 PRO A CA 1
ATOM 1492 C C . PRO A 1 192 ? 2.776 -2.690 11.229 1.00 74.31 192 PRO A C 1
ATOM 1494 O O . PRO A 1 192 ? 3.133 -3.381 10.274 1.00 74.31 192 PRO A O 1
ATOM 1497 N N . ALA A 1 193 ? 3.318 -1.501 11.481 1.00 70.50 193 ALA A N 1
ATOM 1498 C CA . ALA A 1 193 ? 4.470 -1.021 10.728 1.00 70.50 193 ALA A CA 1
ATOM 1499 C C . ALA A 1 193 ? 5.745 -1.779 11.138 1.00 70.50 193 ALA A C 1
ATOM 1501 O O . ALA A 1 193 ? 5.942 -2.113 12.306 1.00 70.50 193 ALA A O 1
ATOM 1502 N N . TYR A 1 194 ? 6.658 -2.020 10.198 1.00 67.06 194 TYR A N 1
ATOM 1503 C CA . TYR A 1 194 ? 7.964 -2.593 10.528 1.00 67.06 194 TYR A CA 1
ATOM 1504 C C . TYR A 1 194 ? 8.846 -1.585 11.283 1.00 67.06 194 TYR A C 1
ATOM 1506 O O . TYR A 1 194 ? 8.923 -0.420 10.899 1.00 67.06 194 TYR A O 1
ATOM 1514 N N . SER A 1 195 ? 9.616 -2.076 12.265 1.00 62.72 195 SER A N 1
ATOM 1515 C CA . SER A 1 195 ? 11.074 -1.868 12.283 1.00 62.72 195 SER A CA 1
ATOM 1516 C C . SER A 1 195 ? 11.602 -0.508 11.809 1.00 62.72 195 SER A C 1
ATOM 1518 O O . SER A 1 195 ? 11.774 0.464 12.542 1.00 62.72 195 SER A O 1
ATOM 1520 N N . ASN A 1 196 ? 11.897 -0.515 10.520 1.00 61.34 196 ASN A N 1
ATOM 1521 C CA . ASN A 1 196 ? 12.568 0.525 9.774 1.00 61.34 196 ASN A CA 1
ATOM 1522 C C . ASN A 1 196 ? 11.841 0.685 8.428 1.00 61.34 196 ASN A C 1
ATOM 1524 O O . ASN A 1 196 ? 12.478 0.699 7.379 1.00 61.34 196 ASN A O 1
ATOM 1528 N N . ASN A 1 197 ? 10.503 0.739 8.439 1.00 57.88 197 ASN A N 1
ATOM 1529 C CA . ASN A 1 197 ? 9.682 0.773 7.219 1.00 57.88 197 ASN A CA 1
ATOM 1530 C C . ASN A 1 197 ? 9.951 1.984 6.303 1.00 57.88 197 ASN A C 1
ATOM 1532 O O . ASN A 1 197 ? 9.585 1.949 5.134 1.00 57.88 197 ASN A O 1
ATOM 1536 N N . SER A 1 198 ? 10.594 3.037 6.812 1.00 57.12 198 SER A N 1
ATOM 1537 C CA . SER A 1 198 ? 10.943 4.243 6.056 1.00 57.12 198 SER A CA 1
ATOM 1538 C C . SER A 1 198 ? 12.388 4.273 5.543 1.00 57.12 198 SER A C 1
ATOM 1540 O O . SER A 1 198 ? 12.740 5.168 4.770 1.00 57.12 198 SER A O 1
ATOM 1542 N N . THR A 1 199 ? 13.249 3.337 5.970 1.00 58.94 199 THR A N 1
ATOM 1543 C CA . THR A 1 199 ? 14.705 3.435 5.745 1.00 58.94 199 THR A CA 1
ATOM 1544 C C . THR A 1 199 ? 15.408 2.128 5.370 1.00 58.94 199 THR A C 1
ATOM 1546 O O . THR A 1 199 ? 16.305 2.183 4.527 1.00 58.94 199 THR A O 1
ATOM 1549 N N . ASP A 1 200 ? 15.001 0.970 5.912 1.00 60.94 200 ASP A N 1
ATOM 1550 C CA . ASP A 1 200 ? 15.609 -0.341 5.618 1.00 60.94 200 ASP A CA 1
ATOM 1551 C C . ASP A 1 200 ? 14.714 -1.147 4.663 1.00 60.94 200 ASP A C 1
ATOM 1553 O O . ASP A 1 200 ? 13.736 -1.784 5.065 1.00 60.94 200 ASP A O 1
ATOM 1557 N N . PHE A 1 201 ? 15.074 -1.141 3.378 1.00 71.19 201 PHE A N 1
ATOM 1558 C CA . PHE A 1 201 ? 14.450 -1.954 2.331 1.00 71.19 201 PHE A CA 1
ATOM 1559 C C . PHE A 1 201 ? 15.021 -3.377 2.382 1.00 71.19 201 PHE A C 1
ATOM 1561 O O . PHE A 1 201 ? 15.696 -3.857 1.469 1.00 71.19 201 PHE A O 1
ATOM 1568 N N . TYR A 1 202 ? 14.761 -4.050 3.506 1.00 71.25 202 TYR A N 1
ATOM 1569 C CA . TYR A 1 202 ? 15.408 -5.304 3.899 1.00 71.25 202 TYR A CA 1
ATOM 1570 C C . TYR A 1 202 ? 15.243 -6.440 2.878 1.00 71.25 202 TYR A C 1
ATOM 1572 O O . TYR A 1 202 ? 16.042 -7.376 2.868 1.00 71.25 202 TYR A O 1
ATOM 1580 N N . TYR A 1 203 ? 14.226 -6.384 2.016 1.00 79.19 203 TYR A N 1
ATOM 1581 C CA . TYR A 1 203 ? 14.000 -7.394 0.986 1.00 79.19 203 TYR A CA 1
ATOM 1582 C C . TYR A 1 203 ? 15.140 -7.448 -0.039 1.00 79.19 203 TYR A C 1
ATOM 1584 O O . TYR A 1 203 ? 15.488 -8.543 -0.480 1.00 79.19 203 TYR A O 1
ATOM 1592 N N . ASN A 1 204 ? 15.795 -6.321 -0.348 1.00 85.62 204 ASN A N 1
ATOM 1593 C CA . ASN A 1 204 ? 16.976 -6.306 -1.219 1.00 85.62 204 ASN A CA 1
ATOM 1594 C C . ASN A 1 204 ? 18.175 -6.995 -0.553 1.00 85.62 204 ASN A C 1
ATOM 1596 O O . ASN A 1 204 ? 18.960 -7.670 -1.217 1.00 85.62 204 ASN A O 1
ATOM 1600 N N . ARG A 1 205 ? 18.293 -6.900 0.775 1.00 80.25 205 ARG A N 1
ATOM 1601 C CA . ARG A 1 205 ? 19.308 -7.632 1.545 1.00 80.25 205 ARG A CA 1
ATOM 1602 C C . ARG A 1 205 ? 19.028 -9.136 1.550 1.00 80.25 205 ARG A C 1
ATOM 1604 O O . ARG A 1 205 ? 19.928 -9.925 1.286 1.00 80.25 205 ARG A O 1
ATOM 1611 N N . VAL A 1 206 ? 17.783 -9.538 1.820 1.00 79.38 206 VAL A N 1
ATOM 1612 C CA . VAL A 1 206 ? 17.390 -10.959 1.920 1.00 79.38 206 VAL A CA 1
ATOM 1613 C C . VAL A 1 206 ? 17.434 -11.676 0.565 1.00 79.38 206 VAL A C 1
ATOM 1615 O O . VAL A 1 206 ? 17.783 -12.850 0.511 1.00 79.38 206 VAL A O 1
ATOM 1618 N N . SER A 1 207 ? 17.126 -10.980 -0.531 1.00 79.94 207 SER A N 1
ATOM 1619 C CA . SER A 1 207 ? 17.194 -11.529 -1.895 1.00 79.94 207 SER A CA 1
ATOM 1620 C C . SER A 1 207 ? 18.599 -11.499 -2.516 1.00 79.94 207 SER A C 1
ATOM 1622 O O . SER A 1 207 ? 18.779 -11.991 -3.627 1.00 79.94 207 SER A O 1
ATOM 1624 N N . GLY A 1 208 ? 19.599 -10.934 -1.827 1.00 84.06 208 GLY A N 1
ATOM 1625 C CA . GLY A 1 208 ? 20.970 -10.795 -2.335 1.00 84.06 208 GLY A CA 1
ATOM 1626 C C . GLY A 1 208 ? 21.183 -9.627 -3.308 1.00 84.06 208 GLY A C 1
ATOM 1627 O O . GLY A 1 208 ? 22.309 -9.385 -3.736 1.00 84.06 208 GLY A O 1
ATOM 1628 N N . VAL A 1 209 ? 20.136 -8.858 -3.615 1.00 92.00 209 VAL A N 1
ATOM 1629 C CA . VAL A 1 209 ? 20.183 -7.678 -4.493 1.00 92.00 209 VAL A CA 1
ATOM 1630 C C . VAL A 1 209 ? 21.132 -6.598 -3.964 1.00 92.00 209 VAL A C 1
ATOM 1632 O O . VAL A 1 209 ? 21.844 -5.973 -4.744 1.00 92.00 209 VAL A O 1
ATOM 1635 N N . GLU A 1 210 ? 21.227 -6.414 -2.644 1.00 89.25 210 GLU A N 1
ATOM 1636 C CA . GLU A 1 210 ? 22.174 -5.462 -2.039 1.00 89.25 210 GLU A CA 1
ATOM 1637 C C . GLU A 1 210 ? 23.625 -5.704 -2.495 1.00 89.25 210 GLU A C 1
ATOM 1639 O O . GLU A 1 210 ? 24.346 -4.755 -2.805 1.00 89.25 210 GLU A O 1
ATOM 1644 N N . GLN A 1 211 ? 24.044 -6.967 -2.600 1.00 86.38 211 GLN A N 1
ATOM 1645 C CA . GLN A 1 211 ? 25.400 -7.321 -3.032 1.00 86.38 211 GLN A CA 1
ATOM 1646 C C . GLN A 1 211 ? 25.612 -7.021 -4.521 1.00 86.38 211 GLN A C 1
ATOM 1648 O O . GLN A 1 211 ? 26.709 -6.637 -4.919 1.00 86.38 211 GLN A O 1
ATOM 1653 N N . LEU A 1 212 ? 24.563 -7.161 -5.338 1.00 93.38 212 LEU A N 1
ATOM 1654 C CA . LEU A 1 212 ? 24.588 -6.810 -6.759 1.00 93.38 212 LEU A CA 1
ATOM 1655 C C . LEU A 1 212 ? 24.720 -5.293 -6.948 1.00 93.38 212 LEU A C 1
ATOM 1657 O O . LEU A 1 212 ? 25.572 -4.849 -7.717 1.00 93.38 212 LEU A O 1
ATOM 1661 N N . HIS A 1 213 ? 23.970 -4.494 -6.183 1.00 95.69 213 HIS A N 1
ATOM 1662 C CA . HIS A 1 213 ? 24.101 -3.034 -6.192 1.00 95.69 213 HIS A CA 1
ATOM 1663 C C . HIS A 1 213 ? 25.516 -2.577 -5.831 1.00 95.69 213 HIS A C 1
ATOM 1665 O O . HIS A 1 213 ? 26.095 -1.749 -6.531 1.00 95.69 213 HIS A O 1
ATOM 1671 N N . GLN A 1 214 ? 26.111 -3.165 -4.789 1.00 90.38 214 GLN A N 1
ATOM 1672 C CA . GLN A 1 214 ? 27.485 -2.863 -4.369 1.00 90.38 214 GLN A CA 1
ATOM 1673 C C . GLN A 1 214 ? 28.533 -3.234 -5.433 1.00 90.38 214 GLN A C 1
ATOM 1675 O O . GLN A 1 214 ? 29.623 -2.667 -5.449 1.00 90.38 214 GLN A O 1
ATOM 1680 N N . GLN A 1 215 ? 28.199 -4.148 -6.347 1.00 94.31 215 GLN A N 1
ATOM 1681 C CA . GLN A 1 215 ? 29.009 -4.498 -7.518 1.00 94.31 215 GLN A CA 1
ATOM 1682 C C . GLN A 1 215 ? 28.688 -3.640 -8.757 1.00 94.31 215 GLN A C 1
ATOM 1684 O O . GLN A 1 215 ? 29.273 -3.850 -9.818 1.00 94.31 215 GLN A O 1
ATOM 1689 N N . GLY A 1 216 ? 27.776 -2.669 -8.646 1.00 94.00 216 GLY A N 1
ATOM 1690 C CA . GLY A 1 216 ? 27.352 -1.795 -9.743 1.00 94.00 216 GLY A CA 1
ATOM 1691 C C . GLY A 1 216 ? 26.314 -2.411 -10.686 1.00 94.00 216 GLY A C 1
ATOM 1692 O O . GLY A 1 216 ? 26.073 -1.869 -11.764 1.00 94.00 216 GLY A O 1
ATOM 1693 N N . ILE A 1 217 ? 25.696 -3.534 -10.310 1.00 96.88 217 ILE A N 1
ATOM 1694 C CA . ILE A 1 217 ? 24.628 -4.178 -11.079 1.00 96.88 217 ILE A CA 1
ATOM 1695 C C . ILE A 1 217 ? 23.292 -3.589 -10.619 1.00 96.88 217 ILE A C 1
ATOM 1697 O O . ILE A 1 217 ? 22.770 -3.956 -9.573 1.00 96.88 217 ILE A O 1
ATOM 1701 N N . THR A 1 218 ? 22.747 -2.666 -11.410 1.00 96.94 218 THR A N 1
ATOM 1702 C CA . THR A 1 218 ? 21.562 -1.857 -11.056 1.00 96.94 218 THR A CA 1
ATOM 1703 C C . THR A 1 218 ? 20.429 -1.938 -12.086 1.00 96.94 218 THR A C 1
ATOM 1705 O O . THR A 1 218 ? 19.460 -1.185 -12.020 1.00 96.94 218 THR A O 1
ATOM 1708 N N . GLY A 1 219 ? 20.545 -2.826 -13.079 1.00 97.12 219 GLY A N 1
ATOM 1709 C CA . GLY A 1 219 ? 19.604 -2.917 -14.205 1.00 97.12 219 GLY A CA 1
ATOM 1710 C C . GLY A 1 219 ? 19.855 -1.902 -15.326 1.00 97.12 219 GLY A C 1
ATOM 1711 O O . GLY A 1 219 ? 19.083 -1.829 -16.280 1.00 97.12 219 GLY A O 1
ATOM 1712 N N . LYS A 1 220 ? 20.953 -1.142 -15.251 1.00 97.69 220 LYS A N 1
ATOM 1713 C CA . LYS A 1 220 ? 21.341 -0.169 -16.274 1.00 97.69 220 LYS A CA 1
ATOM 1714 C C . LYS A 1 220 ? 21.364 -0.779 -17.680 1.00 97.69 220 LYS A C 1
ATOM 1716 O O . LYS A 1 220 ? 22.019 -1.789 -17.922 1.00 97.69 220 LYS A O 1
ATOM 1721 N N . GLY A 1 221 ? 20.698 -0.108 -18.620 1.00 95.31 221 GLY A N 1
ATOM 1722 C CA . GLY A 1 221 ? 20.610 -0.531 -20.024 1.00 95.31 221 GLY A CA 1
ATOM 1723 C C . GLY A 1 221 ? 19.485 -1.527 -20.321 1.00 95.31 221 GLY A C 1
ATOM 1724 O O . GLY A 1 221 ? 19.269 -1.852 -21.485 1.00 95.31 221 GLY A O 1
ATOM 1725 N N . VAL A 1 222 ? 18.746 -1.973 -19.302 1.00 98.25 222 VAL A N 1
ATOM 1726 C CA . VAL A 1 222 ? 17.531 -2.784 -19.449 1.00 98.25 222 VAL A CA 1
ATOM 1727 C C . VAL A 1 222 ? 16.306 -1.872 -19.397 1.00 98.25 222 VAL A C 1
ATOM 1729 O O . VAL A 1 222 ? 16.296 -0.880 -18.672 1.00 98.25 222 VAL A O 1
ATOM 1732 N N . THR A 1 223 ? 15.264 -2.209 -20.156 1.00 98.25 223 THR A N 1
ATOM 1733 C CA . THR A 1 223 ? 13.960 -1.535 -20.096 1.00 98.25 223 THR A CA 1
ATOM 1734 C C . THR A 1 223 ? 12.930 -2.475 -19.486 1.00 98.25 223 THR A C 1
ATOM 1736 O O . THR A 1 223 ? 12.822 -3.623 -19.911 1.00 98.25 223 THR A O 1
ATOM 1739 N N . VAL A 1 224 ? 12.161 -1.982 -18.517 1.00 98.06 224 VAL A N 1
ATOM 1740 C CA . VAL A 1 224 ? 11.062 -2.707 -17.874 1.00 98.06 224 VAL A CA 1
ATOM 1741 C C . VAL A 1 224 ? 9.748 -2.006 -18.198 1.00 98.06 224 VAL A C 1
ATOM 1743 O O . VAL A 1 224 ? 9.608 -0.804 -17.973 1.00 98.06 224 VAL A O 1
ATOM 1746 N N . ALA A 1 225 ? 8.784 -2.762 -18.720 1.00 96.81 225 ALA A N 1
ATOM 1747 C CA . ALA A 1 225 ? 7.408 -2.309 -18.867 1.00 96.81 225 ALA A CA 1
ATOM 1748 C C . ALA A 1 225 ? 6.581 -2.773 -17.664 1.00 96.81 225 ALA A C 1
ATOM 1750 O O . ALA A 1 225 ? 6.609 -3.954 -17.318 1.00 96.81 225 ALA A O 1
ATOM 1751 N N . VAL A 1 226 ? 5.857 -1.849 -17.036 1.00 96.25 226 VAL A N 1
ATOM 1752 C CA . VAL A 1 226 ? 4.945 -2.134 -15.923 1.00 96.25 226 VAL A CA 1
ATOM 1753 C C . VAL A 1 226 ? 3.522 -1.957 -16.431 1.00 96.25 226 VAL A C 1
ATOM 1755 O O . VAL A 1 226 ? 3.163 -0.853 -16.827 1.00 96.25 226 VAL A O 1
ATOM 1758 N N . ILE A 1 227 ? 2.753 -3.048 -16.445 1.00 96.38 227 ILE A N 1
ATOM 1759 C CA . ILE A 1 227 ? 1.342 -3.080 -16.849 1.00 96.38 227 ILE A CA 1
ATOM 1760 C C . ILE A 1 227 ? 0.506 -3.135 -15.572 1.00 96.38 227 ILE A C 1
ATOM 1762 O O . ILE A 1 227 ? 0.441 -4.184 -14.932 1.00 96.38 227 ILE A O 1
ATOM 1766 N N . ASP A 1 228 ? -0.057 -2.003 -15.162 1.00 95.00 228 ASP A N 1
ATOM 1767 C CA . ASP A 1 228 ? -0.771 -1.852 -13.889 1.00 95.00 228 ASP A CA 1
ATOM 1768 C C . ASP A 1 228 ? -1.721 -0.636 -13.949 1.00 95.00 228 ASP A C 1
ATOM 1770 O O . ASP A 1 228 ? -2.036 -0.172 -15.028 1.00 95.00 228 ASP A O 1
ATOM 1774 N N . SER A 1 229 ? -2.186 -0.069 -12.835 1.00 88.56 229 SER A N 1
ATOM 1775 C CA . SER A 1 229 ? -3.127 1.063 -12.814 1.00 88.56 229 SER A CA 1
ATOM 1776 C C . SER A 1 229 ? -2.557 2.406 -13.304 1.00 88.56 229 SER A C 1
ATOM 1778 O O . SER A 1 229 ? -3.291 3.393 -13.372 1.00 88.56 229 SER A O 1
ATOM 1780 N N . GLY A 1 230 ? -1.264 2.461 -13.633 1.00 92.81 230 GLY A N 1
ATOM 1781 C CA . GLY A 1 230 ? -0.539 3.652 -14.078 1.00 92.81 230 GLY A CA 1
ATOM 1782 C C . GLY A 1 230 ? 0.755 3.883 -13.294 1.00 92.81 230 GLY A C 1
ATOM 1783 O O . GLY A 1 230 ? 1.244 3.004 -12.583 1.00 92.81 230 GLY A O 1
ATOM 1784 N N . LEU A 1 231 ? 1.306 5.095 -13.397 1.00 94.31 231 LEU A N 1
ATOM 1785 C CA . LEU A 1 231 ? 2.495 5.519 -12.659 1.00 94.31 231 LEU A CA 1
ATOM 1786 C C . LEU A 1 231 ? 2.385 6.973 -12.188 1.00 94.31 231 LEU A C 1
ATOM 1788 O O . LEU A 1 231 ? 2.207 7.891 -12.990 1.00 94.31 231 LEU A O 1
ATOM 1792 N N . TRP A 1 232 ? 2.596 7.206 -10.892 1.00 90.94 232 TRP A N 1
ATOM 1793 C CA . TRP A 1 232 ? 2.937 8.534 -10.392 1.00 90.94 232 TRP A CA 1
ATOM 1794 C C . TRP A 1 232 ? 4.442 8.793 -10.545 1.00 90.94 232 TRP A C 1
ATOM 1796 O O . TRP A 1 232 ? 5.278 8.164 -9.896 1.00 90.94 232 TRP A O 1
ATOM 1806 N N . GLU A 1 233 ? 4.797 9.740 -11.412 1.00 91.00 233 GLU A N 1
ATOM 1807 C CA . GLU A 1 233 ? 6.183 10.081 -11.759 1.00 91.00 233 GLU A CA 1
ATOM 1808 C C . GLU A 1 233 ? 6.882 10.953 -10.700 1.00 91.00 233 GLU A C 1
ATOM 1810 O O . GLU A 1 233 ? 7.344 12.057 -10.982 1.00 91.00 233 GLU A O 1
ATOM 1815 N N . HIS A 1 234 ? 6.962 10.464 -9.463 1.00 89.56 234 HIS A N 1
ATOM 1816 C CA . HIS A 1 234 ? 7.808 11.057 -8.422 1.00 89.56 234 HIS A CA 1
ATOM 1817 C C . HIS A 1 234 ? 9.295 10.997 -8.824 1.00 89.56 234 HIS A C 1
ATOM 1819 O O . HIS A 1 234 ? 9.679 10.093 -9.561 1.00 89.56 234 HIS A O 1
ATOM 1825 N N . ASP A 1 235 ? 10.155 11.896 -8.329 1.00 92.19 235 ASP A N 1
ATOM 1826 C CA . ASP A 1 235 ? 11.565 11.982 -8.759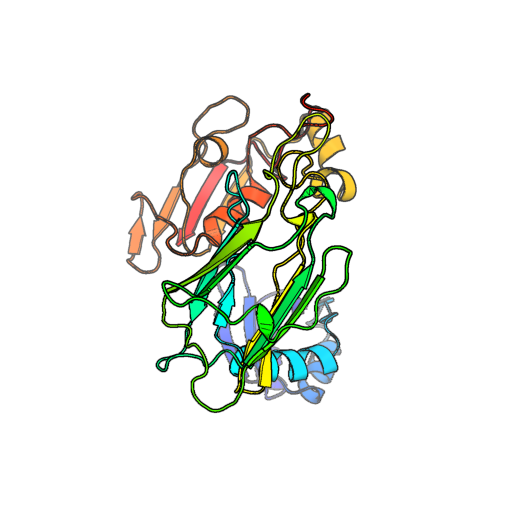 1.00 92.19 235 ASP A CA 1
ATOM 1827 C C . ASP A 1 235 ? 12.323 10.645 -8.627 1.00 92.19 235 ASP A C 1
ATOM 1829 O O . ASP A 1 235 ? 12.951 10.209 -9.590 1.00 92.19 235 ASP A O 1
ATOM 1833 N N . ASP A 1 236 ? 12.172 9.936 -7.503 1.00 94.44 236 ASP A N 1
ATOM 1834 C CA . ASP A 1 236 ? 12.786 8.608 -7.277 1.00 94.44 236 ASP A CA 1
ATOM 1835 C C . ASP A 1 236 ? 12.255 7.501 -8.217 1.00 94.44 236 ASP A C 1
ATOM 1837 O O . ASP A 1 236 ? 12.796 6.391 -8.274 1.00 94.44 236 ASP A O 1
ATOM 1841 N N . LEU A 1 237 ? 11.151 7.772 -8.925 1.00 95.69 237 LEU A N 1
ATOM 1842 C CA . LEU A 1 237 ? 10.549 6.897 -9.931 1.00 95.69 237 LEU A CA 1
ATOM 1843 C C . LEU A 1 237 ? 10.827 7.362 -11.365 1.00 95.69 237 LEU A C 1
ATOM 1845 O O . LEU A 1 237 ? 11.037 6.528 -12.244 1.00 95.69 237 LEU A O 1
ATOM 1849 N N . ALA A 1 238 ? 10.881 8.668 -11.601 1.00 95.88 238 ALA A N 1
ATOM 1850 C CA . ALA A 1 238 ? 11.106 9.273 -12.906 1.00 95.88 238 ALA A CA 1
ATOM 1851 C C . ALA A 1 238 ? 12.592 9.360 -13.280 1.00 95.88 238 ALA A C 1
ATOM 1853 O O . ALA A 1 238 ? 12.916 9.479 -14.468 1.00 95.88 238 ALA A O 1
ATOM 1854 N N . ARG A 1 239 ? 13.489 9.288 -12.287 1.00 97.75 239 ARG A N 1
ATOM 1855 C CA . ARG A 1 239 ? 14.937 9.429 -12.457 1.00 97.75 239 ARG A CA 1
ATOM 1856 C C . ARG A 1 239 ? 15.709 8.203 -11.984 1.00 97.75 239 ARG A C 1
ATOM 1858 O O . ARG A 1 239 ? 15.341 7.563 -11.002 1.00 97.75 239 ARG A O 1
ATOM 1865 N N . ASP A 1 240 ? 16.787 7.895 -12.696 1.00 97.56 240 ASP A N 1
ATOM 1866 C CA . ASP A 1 240 ? 17.770 6.879 -12.313 1.00 97.56 240 ASP A CA 1
ATOM 1867 C C . ASP A 1 240 ? 18.654 7.345 -11.139 1.00 97.56 240 ASP A C 1
ATOM 1869 O O . ASP A 1 240 ? 18.525 8.472 -10.648 1.00 97.56 240 ASP A O 1
ATOM 1873 N N . THR A 1 241 ? 19.577 6.494 -10.682 1.00 96.81 241 THR A N 1
ATOM 1874 C CA . THR A 1 241 ? 20.470 6.812 -9.549 1.00 96.81 241 THR A CA 1
ATOM 1875 C C . THR A 1 241 ? 21.460 7.945 -9.850 1.00 96.81 241 THR A C 1
ATOM 1877 O O . THR A 1 241 ? 22.037 8.529 -8.931 1.00 96.81 241 THR A O 1
ATOM 1880 N N . ALA A 1 242 ? 21.632 8.307 -11.128 1.00 95.75 242 ALA A N 1
ATOM 1881 C CA . ALA A 1 242 ? 22.416 9.452 -11.585 1.00 95.75 242 ALA A CA 1
ATOM 1882 C C . ALA A 1 242 ? 21.563 10.724 -11.788 1.00 95.75 242 ALA A C 1
ATOM 1884 O O . ALA A 1 242 ? 22.076 11.739 -12.269 1.00 95.75 242 ALA A O 1
ATOM 1885 N N . GLY A 1 243 ? 20.271 10.685 -11.443 1.00 95.88 243 GLY A N 1
ATOM 1886 C CA . GLY A 1 243 ? 19.330 11.796 -11.576 1.00 95.88 243 GLY A CA 1
ATOM 1887 C C . GLY A 1 243 ? 18.823 12.033 -13.003 1.00 95.88 243 GLY A C 1
ATOM 1888 O O . GLY A 1 243 ? 18.174 13.056 -13.262 1.00 95.88 243 GLY A O 1
ATOM 1889 N N . LYS A 1 244 ? 19.099 11.130 -13.950 1.00 97.19 244 LYS A N 1
ATOM 1890 C CA . LYS A 1 244 ? 18.669 11.261 -15.347 1.00 97.19 244 LYS A CA 1
ATOM 1891 C C . LYS A 1 244 ? 17.257 10.709 -15.534 1.00 97.19 244 LYS A C 1
ATOM 1893 O O . LYS A 1 244 ? 16.927 9.700 -14.918 1.00 97.19 244 LYS A O 1
ATOM 1898 N N . PRO A 1 245 ? 16.424 11.318 -16.396 1.00 97.19 245 PRO A N 1
ATOM 1899 C CA . PRO A 1 245 ? 15.119 10.758 -16.733 1.00 97.19 245 PRO A CA 1
ATOM 1900 C C . PRO A 1 245 ? 15.253 9.340 -17.297 1.00 97.19 245 PRO A C 1
ATOM 1902 O O . PRO A 1 245 ? 16.091 9.111 -18.169 1.00 97.19 245 PRO A O 1
ATOM 1905 N N . ARG A 1 246 ? 14.408 8.417 -16.833 1.00 97.12 246 ARG A N 1
ATOM 1906 C CA . ARG A 1 246 ? 14.424 7.004 -17.264 1.00 97.12 246 ARG A CA 1
ATOM 1907 C C . ARG A 1 246 ? 13.102 6.491 -17.829 1.00 97.12 246 ARG A C 1
ATOM 1909 O O . ARG A 1 246 ? 13.039 5.362 -18.304 1.00 97.12 246 ARG A O 1
ATOM 1916 N N . ILE A 1 247 ? 12.030 7.282 -17.764 1.00 97.31 247 ILE A N 1
ATOM 1917 C CA . ILE A 1 247 ? 10.740 6.905 -18.355 1.00 97.31 247 ILE A CA 1
ATOM 1918 C C . ILE A 1 247 ? 10.829 7.128 -19.864 1.00 97.31 247 ILE A C 1
ATOM 1920 O O . ILE A 1 247 ? 10.828 8.267 -20.333 1.00 97.31 247 ILE A O 1
ATOM 1924 N N . VAL A 1 248 ? 10.925 6.033 -20.613 1.00 97.12 248 VAL A N 1
ATOM 1925 C CA . VAL A 1 248 ? 11.114 6.032 -22.073 1.00 97.12 248 VAL A CA 1
ATOM 1926 C C . VAL A 1 248 ? 9.810 5.823 -22.840 1.00 97.12 248 VAL A C 1
ATOM 1928 O O . VAL A 1 248 ? 9.774 6.049 -24.046 1.00 97.12 248 VAL A O 1
ATOM 1931 N N . GLY A 1 249 ? 8.733 5.424 -22.158 1.00 96.44 249 GLY A N 1
ATOM 1932 C CA . GLY A 1 249 ? 7.433 5.204 -22.781 1.00 96.44 249 GLY A CA 1
ATOM 1933 C C . GLY A 1 249 ? 6.278 5.295 -21.793 1.00 96.44 249 GLY A C 1
ATOM 1934 O O . GLY A 1 249 ? 6.434 5.047 -20.597 1.00 96.44 249 GLY A O 1
ATOM 1935 N N . ARG A 1 250 ? 5.115 5.675 -22.318 1.00 97.06 250 ARG A N 1
ATOM 1936 C CA . ARG A 1 250 ? 3.847 5.749 -21.593 1.00 97.06 250 ARG A CA 1
ATOM 1937 C C . ARG A 1 250 ? 2.740 5.306 -22.529 1.00 97.06 250 ARG A C 1
ATOM 1939 O O . ARG A 1 250 ? 2.730 5.738 -23.686 1.00 97.06 250 ARG A O 1
ATOM 1946 N N . TYR A 1 251 ? 1.839 4.477 -22.040 1.00 96.12 251 TYR A N 1
ATOM 1947 C CA . TYR A 1 251 ? 0.681 4.038 -22.793 1.00 96.12 251 TYR A CA 1
ATOM 1948 C C . TYR A 1 251 ? -0.495 3.830 -21.847 1.00 96.12 251 TYR A C 1
ATOM 1950 O O . TYR A 1 251 ? -0.357 3.163 -20.830 1.00 96.12 251 TYR A O 1
ATOM 1958 N N . ASP A 1 252 ? -1.631 4.425 -22.173 1.00 95.56 252 ASP A N 1
ATOM 1959 C CA . ASP A 1 252 ? -2.913 4.142 -21.543 1.00 95.56 252 ASP A CA 1
ATOM 1960 C C . ASP A 1 252 ? -3.692 3.228 -22.489 1.00 95.56 252 ASP A C 1
ATOM 1962 O O . ASP A 1 252 ? -4.209 3.681 -23.511 1.00 95.56 252 ASP A O 1
ATOM 1966 N N . ALA A 1 253 ? -3.723 1.934 -22.175 1.00 93.44 253 ALA A N 1
ATOM 1967 C CA . ALA A 1 253 ? -4.395 0.906 -22.956 1.00 93.44 253 ALA A CA 1
ATOM 1968 C C . ALA A 1 253 ? -5.919 0.934 -22.778 1.00 93.44 253 ALA A C 1
ATOM 1970 O O . ALA A 1 253 ? -6.633 0.365 -23.603 1.00 93.44 253 ALA A O 1
ATOM 1971 N N . VAL A 1 254 ? -6.429 1.600 -21.735 1.00 91.06 254 VAL A N 1
ATOM 1972 C CA . VAL A 1 254 ? -7.870 1.792 -21.518 1.00 91.06 254 VAL A CA 1
ATOM 1973 C C . VAL A 1 254 ? -8.418 2.824 -22.501 1.00 91.06 254 VAL A C 1
ATOM 1975 O O . VAL A 1 254 ? -9.489 2.623 -23.073 1.00 91.06 254 VAL A O 1
ATOM 1978 N N . ASN A 1 255 ? -7.682 3.918 -22.707 1.00 92.69 255 ASN A N 1
ATOM 1979 C CA . ASN A 1 255 ? -8.089 5.021 -23.582 1.00 92.69 255 ASN A CA 1
ATOM 1980 C C . ASN A 1 255 ? -7.401 5.017 -24.958 1.00 92.69 255 ASN A C 1
ATOM 1982 O O . ASN A 1 255 ? -7.698 5.890 -25.772 1.00 92.69 255 ASN A O 1
ATOM 1986 N N . ASP A 1 256 ? -6.498 4.065 -25.210 1.00 94.06 256 ASP A N 1
ATOM 1987 C CA . ASP A 1 256 ? -5.666 3.969 -26.420 1.00 94.06 256 ASP A CA 1
ATOM 1988 C C . ASP A 1 256 ? -4.864 5.259 -26.688 1.00 94.06 256 ASP A C 1
ATOM 1990 O O . ASP A 1 256 ? -4.902 5.862 -27.763 1.00 94.06 256 ASP A O 1
ATOM 1994 N N . VAL A 1 257 ? -4.145 5.734 -25.662 1.00 95.75 257 VAL A N 1
ATOM 1995 C CA . VAL A 1 257 ? -3.341 6.965 -25.733 1.00 95.75 257 VAL A CA 1
ATOM 1996 C C . VAL A 1 257 ? -1.877 6.669 -25.438 1.00 95.75 257 VAL A C 1
ATOM 1998 O O . VAL A 1 257 ? -1.503 6.294 -24.329 1.00 95.75 257 VAL A O 1
ATOM 2001 N N . ALA A 1 258 ? -1.012 6.912 -26.423 1.00 95.38 258 ALA A N 1
ATOM 2002 C CA . ALA A 1 258 ? 0.436 6.796 -26.275 1.00 95.38 258 ALA A CA 1
ATOM 2003 C C . ALA A 1 258 ? 1.103 8.152 -25.992 1.00 95.38 258 ALA A C 1
ATOM 2005 O O . ALA A 1 258 ? 0.709 9.193 -26.517 1.00 95.38 258 ALA A O 1
ATOM 2006 N N . GLY A 1 259 ? 2.164 8.135 -25.184 1.00 91.00 259 GLY A N 1
ATOM 2007 C CA . GLY A 1 259 ? 3.046 9.283 -24.943 1.00 91.00 259 GLY A CA 1
ATOM 2008 C C . GLY A 1 259 ? 2.543 10.311 -23.923 1.00 91.00 259 GLY A C 1
ATOM 2009 O O . GLY A 1 259 ? 3.351 11.097 -23.426 1.00 91.00 259 GLY A O 1
ATOM 2010 N N . ALA A 1 260 ? 1.259 10.288 -23.560 1.00 90.81 260 ALA A N 1
ATOM 2011 C CA . ALA A 1 260 ? 0.719 11.095 -22.467 1.00 90.81 260 ALA A CA 1
ATOM 2012 C C . ALA A 1 260 ? 1.022 10.460 -21.093 1.00 90.81 260 ALA A C 1
ATOM 2014 O O . ALA A 1 260 ? 1.187 9.241 -21.014 1.00 90.81 260 ALA A O 1
ATOM 2015 N N . PRO A 1 261 ? 1.101 11.249 -20.002 1.00 88.12 261 PRO A N 1
ATOM 2016 C CA . PRO A 1 261 ? 1.109 10.719 -18.638 1.00 88.12 261 PRO A CA 1
ATOM 2017 C C . PRO A 1 261 ? -0.039 9.731 -18.413 1.00 88.12 261 PRO A C 1
ATOM 2019 O O . PRO A 1 261 ? -1.183 10.039 -18.738 1.00 88.12 261 PRO A O 1
ATOM 2022 N N . ALA A 1 262 ? 0.276 8.578 -17.827 1.00 88.94 262 ALA A N 1
ATOM 2023 C CA . ALA A 1 262 ? -0.689 7.558 -17.427 1.00 88.94 262 ALA A CA 1
ATOM 2024 C C . ALA A 1 262 ? -0.770 7.541 -15.889 1.00 88.94 262 ALA A C 1
ATOM 2026 O O . ALA A 1 262 ? -0.132 6.695 -15.258 1.00 88.94 262 ALA A O 1
ATOM 2027 N N . PRO A 1 263 ? -1.443 8.528 -15.261 1.00 88.25 263 PRO A N 1
ATOM 2028 C CA . PRO A 1 263 ? -1.458 8.662 -13.812 1.00 88.25 263 PRO A CA 1
ATOM 2029 C C . PRO A 1 263 ? -2.152 7.466 -13.165 1.00 88.25 263 PRO A C 1
ATOM 2031 O O . PRO A 1 263 ? -3.138 6.936 -13.683 1.00 88.25 263 PRO A O 1
ATOM 2034 N N . ASP A 1 264 ? -1.620 7.078 -12.015 1.00 86.81 264 ASP A N 1
ATOM 2035 C CA . ASP A 1 264 ? -2.134 5.991 -11.197 1.00 86.81 264 ASP A CA 1
ATOM 2036 C C . ASP A 1 264 ? -3.141 6.512 -10.167 1.00 86.81 264 ASP A C 1
ATOM 2038 O O . ASP A 1 264 ? -2.755 7.175 -9.203 1.00 86.81 264 ASP A O 1
ATOM 2042 N N . GLU A 1 265 ? -4.429 6.208 -10.336 1.00 81.50 265 GLU A N 1
ATOM 2043 C CA . GLU A 1 265 ? -5.452 6.603 -9.357 1.00 81.50 265 GLU A CA 1
ATOM 2044 C C . GLU A 1 265 ? -5.545 5.661 -8.151 1.00 81.50 265 GLU A C 1
ATOM 2046 O O . GLU A 1 265 ? -6.135 6.024 -7.133 1.00 81.50 265 GLU A O 1
ATOM 2051 N N . SER A 1 266 ? -5.000 4.447 -8.259 1.00 79.00 266 SER A N 1
ATOM 2052 C CA . SER A 1 266 ? -5.096 3.426 -7.206 1.00 79.00 266 SER A CA 1
ATOM 2053 C C . SER A 1 266 ? -3.869 3.402 -6.294 1.00 79.00 266 SER A C 1
ATOM 2055 O O . SER A 1 266 ? -3.957 2.926 -5.163 1.00 79.00 266 SER A O 1
ATOM 2057 N N . GLY A 1 267 ? -2.723 3.877 -6.785 1.00 81.12 267 GLY A N 1
ATOM 2058 C CA . GLY A 1 267 ? -1.416 3.768 -6.135 1.00 81.12 267 GLY A CA 1
ATOM 2059 C C . GLY A 1 267 ? -0.753 2.392 -6.294 1.00 81.12 267 GLY A C 1
ATOM 2060 O O . GLY A 1 267 ? 0.391 2.215 -5.872 1.00 81.12 267 GLY A O 1
ATOM 2061 N N . HIS A 1 268 ? -1.449 1.414 -6.886 1.00 86.06 268 HIS A N 1
ATOM 2062 C CA . HIS A 1 268 ? -0.967 0.041 -7.019 1.00 86.06 268 HIS A CA 1
ATOM 2063 C C . HIS A 1 268 ? 0.200 -0.045 -8.012 1.00 86.06 268 HIS A C 1
ATOM 2065 O O . HIS A 1 268 ? 1.277 -0.516 -7.639 1.00 86.06 268 HIS A O 1
ATOM 2071 N N . GLY A 1 269 ? 0.044 0.501 -9.221 1.00 89.56 269 GLY A N 1
ATOM 2072 C CA . GLY A 1 269 ? 1.098 0.514 -10.238 1.00 89.56 269 GLY A CA 1
ATOM 2073 C C . GLY A 1 269 ? 2.336 1.302 -9.826 1.00 89.56 269 GLY A C 1
ATOM 2074 O O . GLY A 1 269 ? 3.470 0.862 -10.040 1.00 89.56 269 GLY A O 1
ATOM 2075 N N . THR A 1 270 ? 2.144 2.415 -9.124 1.00 92.06 270 THR A N 1
ATOM 2076 C CA . THR A 1 270 ? 3.228 3.204 -8.530 1.00 92.06 270 THR A CA 1
ATOM 2077 C C . THR A 1 270 ? 3.973 2.391 -7.474 1.00 92.06 270 THR A C 1
ATOM 2079 O O . THR A 1 270 ? 5.205 2.358 -7.470 1.00 92.06 270 THR A O 1
ATOM 2082 N N . HIS A 1 271 ? 3.245 1.681 -6.607 1.00 90.69 271 HIS A N 1
ATOM 2083 C CA . HIS A 1 271 ? 3.839 0.818 -5.590 1.00 90.69 271 HIS A CA 1
ATOM 2084 C C . HIS A 1 271 ? 4.621 -0.347 -6.217 1.00 90.69 271 HIS A C 1
ATOM 2086 O O . HIS A 1 271 ? 5.779 -0.554 -5.847 1.00 90.69 271 HIS A O 1
ATOM 2092 N N . MET A 1 272 ? 4.062 -1.044 -7.216 1.00 94.12 272 MET A N 1
ATOM 2093 C CA . MET A 1 272 ? 4.770 -2.096 -7.964 1.00 94.12 272 MET A CA 1
ATOM 2094 C C . MET A 1 272 ? 6.038 -1.554 -8.630 1.00 94.12 272 MET A C 1
ATOM 2096 O O . MET A 1 272 ? 7.124 -2.112 -8.463 1.00 94.12 272 MET A O 1
ATOM 2100 N N . THR A 1 273 ? 5.932 -0.409 -9.307 1.00 96.44 273 THR A N 1
ATOM 2101 C CA . THR A 1 273 ? 7.077 0.253 -9.947 1.00 96.44 273 THR A CA 1
ATOM 2102 C C . THR A 1 273 ? 8.144 0.635 -8.923 1.00 96.44 273 THR A C 1
ATOM 2104 O O . THR A 1 273 ? 9.335 0.554 -9.216 1.00 96.44 273 THR A O 1
ATOM 2107 N N . SER A 1 274 ? 7.751 1.001 -7.699 1.00 95.00 274 SER A N 1
ATOM 2108 C CA . SER A 1 274 ? 8.694 1.360 -6.638 1.00 95.00 274 SER A CA 1
ATOM 2109 C C . SER A 1 274 ? 9.552 0.185 -6.168 1.00 95.00 274 SER A C 1
ATOM 2111 O O . SER A 1 274 ? 10.754 0.359 -5.970 1.00 95.00 274 SER A O 1
ATOM 2113 N N . ILE A 1 275 ? 8.980 -1.018 -6.080 1.00 95.00 275 ILE A N 1
ATOM 2114 C CA . ILE A 1 275 ? 9.722 -2.236 -5.733 1.00 95.00 275 ILE A CA 1
ATOM 2115 C C . ILE A 1 275 ? 10.758 -2.546 -6.820 1.00 95.00 275 ILE A C 1
ATOM 2117 O O . ILE A 1 275 ? 11.876 -2.968 -6.528 1.00 95.00 275 ILE A O 1
ATOM 2121 N N . ILE A 1 276 ? 10.408 -2.299 -8.083 1.00 97.00 276 ILE A N 1
ATOM 2122 C CA . ILE A 1 276 ? 11.297 -2.544 -9.218 1.00 97.00 276 ILE A CA 1
ATOM 2123 C C . ILE A 1 276 ? 12.401 -1.492 -9.271 1.00 97.00 276 ILE A C 1
ATOM 2125 O O . ILE A 1 276 ? 13.570 -1.848 -9.302 1.00 97.00 276 ILE A O 1
ATOM 2129 N N . ALA A 1 277 ? 12.055 -0.208 -9.299 1.00 97.31 277 ALA A N 1
ATOM 2130 C CA . ALA A 1 277 ? 12.956 0.810 -9.820 1.00 97.31 277 ALA A CA 1
ATOM 2131 C C . ALA A 1 277 ? 13.260 1.957 -8.853 1.00 97.31 277 ALA A C 1
ATOM 2133 O O . ALA A 1 277 ? 14.031 2.827 -9.223 1.00 97.31 277 ALA A O 1
ATOM 2134 N N . ASN A 1 278 ? 12.716 2.035 -7.637 1.00 96.31 278 ASN A N 1
ATOM 2135 C CA . ASN A 1 278 ? 12.965 3.202 -6.776 1.00 96.31 278 ASN A CA 1
ATOM 2136 C C . ASN A 1 278 ? 14.475 3.505 -6.598 1.00 96.31 278 ASN A C 1
ATOM 2138 O O . ASN A 1 278 ? 15.225 2.680 -6.072 1.00 96.31 278 ASN A O 1
ATOM 2142 N N . SER A 1 279 ? 14.912 4.681 -7.065 1.00 96.81 279 SER A N 1
ATOM 2143 C CA . SER A 1 279 ? 16.327 5.071 -7.140 1.00 96.81 279 SER A CA 1
ATOM 2144 C C . SER A 1 279 ? 16.858 5.739 -5.874 1.00 96.81 279 SER A C 1
ATOM 2146 O O . SER A 1 279 ? 18.054 6.023 -5.787 1.00 96.81 279 SER A O 1
ATOM 2148 N N . ALA A 1 280 ? 16.016 5.957 -4.861 1.00 94.56 280 ALA A N 1
ATOM 2149 C CA . ALA A 1 280 ? 16.491 6.473 -3.590 1.00 94.56 280 ALA A CA 1
ATOM 2150 C C . ALA A 1 280 ? 17.385 5.450 -2.877 1.00 94.56 280 ALA A C 1
ATOM 2152 O O . ALA A 1 280 ? 17.258 4.232 -3.026 1.00 94.56 280 ALA A O 1
ATOM 2153 N N . ASN A 1 281 ? 18.304 5.969 -2.065 1.00 92.88 281 ASN A N 1
ATOM 2154 C CA . ASN A 1 281 ? 19.213 5.147 -1.279 1.00 92.88 281 ASN A CA 1
ATOM 2155 C C . ASN A 1 281 ? 18.467 4.419 -0.154 1.00 92.88 281 ASN A C 1
ATOM 2157 O O . ASN A 1 281 ? 17.590 4.982 0.517 1.00 92.88 281 ASN A O 1
ATOM 2161 N N . THR A 1 282 ? 18.887 3.183 0.097 1.00 89.75 282 THR A N 1
ATOM 2162 C CA . THR A 1 282 ? 18.575 2.470 1.336 1.00 89.75 282 THR A CA 1
ATOM 2163 C C . THR A 1 282 ? 19.490 2.991 2.438 1.00 89.75 282 THR A C 1
ATOM 2165 O O . THR A 1 282 ? 20.701 3.135 2.245 1.00 89.75 282 THR A O 1
ATOM 2168 N N . LEU A 1 283 ? 18.909 3.320 3.593 1.00 85.88 283 LEU A N 1
ATOM 2169 C CA . LEU A 1 283 ? 19.638 3.908 4.711 1.00 85.88 283 LEU A CA 1
ATOM 2170 C C . LEU A 1 283 ? 19.730 2.905 5.859 1.00 85.88 283 LEU A C 1
ATOM 2172 O O . LEU A 1 283 ? 18.720 2.419 6.357 1.00 85.88 283 LEU A O 1
ATOM 2176 N N . VAL A 1 284 ? 20.945 2.667 6.344 1.00 77.31 284 VAL A N 1
ATOM 2177 C CA . VAL A 1 284 ? 21.200 1.907 7.571 1.00 77.31 284 VAL A CA 1
ATOM 2178 C C . VAL A 1 284 ? 21.793 2.872 8.587 1.00 77.31 284 VAL A C 1
ATOM 2180 O O . VAL A 1 284 ? 22.821 3.499 8.333 1.00 77.31 284 VAL A O 1
ATOM 2183 N N . ASN A 1 285 ? 21.121 3.047 9.729 1.00 78.19 285 ASN A N 1
ATOM 2184 C CA . ASN A 1 285 ? 21.493 4.033 10.755 1.00 78.19 285 ASN A CA 1
ATOM 2185 C C . ASN A 1 285 ? 21.649 5.461 10.187 1.00 78.19 285 ASN A C 1
ATOM 2187 O O . ASN A 1 285 ? 22.589 6.183 10.520 1.00 78.19 285 ASN A O 1
ATOM 2191 N N . GLY A 1 286 ? 20.750 5.845 9.272 1.00 80.38 286 GLY A N 1
ATOM 2192 C CA . GLY A 1 286 ? 20.732 7.169 8.642 1.00 80.38 286 GLY A CA 1
ATOM 2193 C C . GLY A 1 286 ? 21.803 7.400 7.570 1.00 80.38 2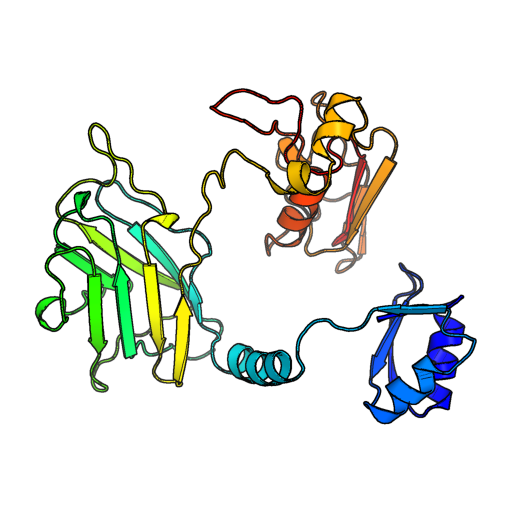86 GLY A C 1
ATOM 2194 O O . GLY A 1 286 ? 21.927 8.521 7.084 1.00 80.38 286 GLY A O 1
ATOM 2195 N N . LYS A 1 287 ? 22.576 6.376 7.183 1.00 82.56 287 LYS A N 1
ATOM 2196 C CA . LYS A 1 287 ? 23.624 6.480 6.156 1.00 82.56 287 LYS A CA 1
ATOM 2197 C C . LYS A 1 287 ? 23.349 5.542 4.977 1.00 82.56 287 LYS A C 1
ATOM 2199 O O . LYS A 1 287 ? 22.907 4.419 5.218 1.00 82.56 287 LYS A O 1
ATOM 2204 N N . PRO A 1 288 ? 23.633 5.952 3.726 1.00 88.12 288 PRO A N 1
ATOM 2205 C CA . PRO A 1 288 ? 23.550 5.059 2.574 1.00 88.12 288 PRO A CA 1
ATOM 2206 C C . PRO A 1 288 ? 24.452 3.834 2.753 1.00 88.12 288 PRO A C 1
ATOM 2208 O O . PRO A 1 288 ? 25.626 3.981 3.094 1.00 88.12 288 PRO A O 1
ATOM 2211 N N . ASN A 1 289 ? 23.921 2.636 2.505 1.00 86.12 289 ASN A N 1
ATOM 2212 C CA . ASN A 1 289 ? 24.685 1.381 2.566 1.00 86.12 289 ASN A CA 1
ATOM 2213 C C . ASN A 1 289 ? 25.200 0.906 1.191 1.00 86.12 289 ASN A C 1
ATOM 2215 O O . ASN A 1 289 ? 25.681 -0.219 1.066 1.00 86.12 289 ASN A O 1
ATOM 2219 N N . GLY A 1 290 ? 25.072 1.740 0.153 1.00 88.31 290 GLY A N 1
ATOM 2220 C CA . GLY A 1 290 ? 25.406 1.381 -1.230 1.00 88.31 290 GLY A CA 1
ATOM 2221 C C . GLY A 1 290 ? 24.334 0.548 -1.942 1.00 88.31 290 GLY A C 1
ATOM 2222 O O . GLY A 1 290 ? 24.574 0.086 -3.052 1.00 88.31 290 GLY A O 1
ATOM 2223 N N . SER A 1 291 ? 23.167 0.360 -1.319 1.00 93.12 291 SER A N 1
ATOM 2224 C CA . SER A 1 291 ? 21.985 -0.239 -1.935 1.00 93.12 291 SER A CA 1
ATOM 2225 C C . SER A 1 291 ? 20.899 0.809 -2.162 1.00 93.12 291 SER A C 1
ATOM 2227 O O . SER A 1 291 ? 20.877 1.871 -1.533 1.00 93.12 291 SER A O 1
ATOM 2229 N N . PHE A 1 292 ? 19.954 0.469 -3.025 1.00 94.81 292 PHE A N 1
ATOM 2230 C CA . PHE A 1 292 ? 18.808 1.295 -3.371 1.00 94.81 292 PHE A CA 1
ATOM 2231 C C . PHE A 1 292 ? 17.518 0.652 -2.880 1.00 94.81 292 PHE A C 1
ATOM 2233 O O . PHE A 1 292 ? 17.510 -0.503 -2.434 1.00 94.81 292 PHE A O 1
ATOM 2240 N N . ARG A 1 293 ? 16.441 1.433 -2.902 1.00 93.31 293 ARG A N 1
ATOM 2241 C CA . ARG A 1 293 ? 15.123 0.987 -2.453 1.00 93.31 293 ARG A CA 1
ATOM 2242 C C . ARG A 1 293 ? 14.509 0.003 -3.443 1.00 93.31 293 ARG A C 1
ATOM 2244 O O . ARG A 1 293 ? 13.978 -1.002 -3.002 1.00 93.31 293 ARG A O 1
ATOM 2251 N N . GLY A 1 294 ? 14.631 0.243 -4.747 1.00 95.00 294 GLY A N 1
ATOM 2252 C CA . GLY A 1 294 ? 14.197 -0.684 -5.796 1.00 95.00 294 GLY A CA 1
ATOM 2253 C C . GLY A 1 294 ? 15.232 -1.765 -6.109 1.00 95.00 294 GLY A C 1
ATOM 2254 O O . GLY A 1 294 ? 16.410 -1.614 -5.795 1.00 95.00 294 GLY A O 1
ATOM 2255 N N . VAL A 1 295 ? 14.789 -2.852 -6.743 1.00 96.75 295 VAL A N 1
ATOM 2256 C CA . VAL A 1 295 ? 15.636 -3.989 -7.152 1.00 96.75 295 VAL A CA 1
ATOM 2257 C C . VAL A 1 295 ? 16.587 -3.652 -8.309 1.00 96.75 295 VAL A C 1
ATOM 2259 O O . VAL A 1 295 ? 17.684 -4.193 -8.400 1.00 96.75 295 VAL A O 1
ATOM 2262 N N . ALA A 1 296 ? 16.148 -2.797 -9.226 1.00 97.62 296 ALA A N 1
ATOM 2263 C CA . ALA A 1 296 ? 16.836 -2.438 -10.457 1.00 97.62 296 ALA A CA 1
ATOM 2264 C C . ALA A 1 296 ? 16.697 -0.918 -10.694 1.00 97.62 296 ALA A C 1
ATOM 2266 O O . ALA A 1 296 ? 15.923 -0.471 -11.541 1.00 97.62 296 ALA A O 1
ATOM 2267 N N . PRO A 1 297 ? 17.401 -0.092 -9.905 1.00 97.50 297 PRO A N 1
ATOM 2268 C CA . PRO A 1 297 ? 17.166 1.349 -9.822 1.00 97.50 297 PRO A CA 1
ATOM 2269 C C . PRO A 1 297 ? 17.639 2.156 -11.047 1.00 97.50 297 PRO A C 1
ATOM 2271 O O . PRO A 1 297 ? 17.339 3.344 -11.136 1.00 97.50 297 PRO A O 1
ATOM 2274 N N . ASP A 1 298 ? 18.336 1.545 -12.010 1.00 98.38 298 ASP A N 1
ATOM 2275 C CA . ASP A 1 298 ? 18.801 2.206 -13.244 1.00 98.38 298 ASP A CA 1
ATOM 2276 C C . ASP A 1 298 ? 18.155 1.647 -14.526 1.00 98.38 298 ASP A C 1
ATOM 2278 O O . ASP A 1 298 ? 18.641 1.903 -15.632 1.00 98.38 298 ASP A O 1
ATOM 2282 N N . VAL A 1 299 ? 17.073 0.870 -14.413 1.00 98.50 299 VAL A N 1
ATOM 2283 C CA . VAL A 1 299 ? 16.300 0.447 -15.595 1.00 98.50 299 VAL A CA 1
ATOM 2284 C C . VAL A 1 299 ? 15.613 1.640 -16.251 1.00 98.50 299 VAL A C 1
ATOM 2286 O O . VAL A 1 299 ? 15.210 2.590 -15.584 1.00 98.50 299 VAL A O 1
ATOM 2289 N N . ASN A 1 300 ? 15.390 1.563 -17.559 1.00 98.56 300 ASN A N 1
ATOM 2290 C CA . ASN A 1 300 ? 14.393 2.409 -18.203 1.00 98.56 300 ASN A CA 1
ATOM 2291 C C . ASN A 1 300 ? 12.991 1.884 -17.874 1.00 98.56 300 ASN A C 1
ATOM 2293 O O . ASN A 1 300 ? 12.791 0.673 -17.770 1.00 98.56 300 ASN A O 1
ATOM 2297 N N . LEU A 1 301 ? 12.014 2.778 -17.768 1.00 98.06 301 LEU A N 1
ATOM 2298 C CA . LEU A 1 301 ? 10.628 2.430 -17.463 1.00 98.06 301 LEU A CA 1
ATOM 2299 C C . LEU A 1 301 ? 9.698 2.736 -18.635 1.00 98.06 301 LEU A C 1
ATOM 2301 O O . LEU A 1 301 ? 9.782 3.797 -19.258 1.00 98.06 301 LEU A O 1
ATOM 2305 N N . VAL A 1 302 ? 8.775 1.813 -18.885 1.00 97.75 302 VAL A N 1
ATOM 2306 C CA . VAL A 1 302 ? 7.576 2.038 -19.692 1.00 97.75 302 VAL A CA 1
ATOM 2307 C C . VAL A 1 302 ? 6.366 1.822 -18.792 1.00 97.75 302 VAL A C 1
ATOM 2309 O O . VAL A 1 302 ? 6.183 0.725 -18.270 1.00 97.75 302 VAL A O 1
ATOM 2312 N N . ALA A 1 303 ? 5.556 2.858 -18.594 1.00 96.50 303 ALA A N 1
ATOM 2313 C CA . ALA A 1 303 ? 4.312 2.742 -17.838 1.00 96.50 303 ALA A CA 1
ATOM 2314 C C . ALA A 1 303 ? 3.169 2.388 -18.793 1.00 96.50 303 ALA A C 1
ATOM 2316 O O . ALA A 1 303 ? 2.925 3.124 -19.752 1.00 96.50 303 ALA A O 1
ATOM 2317 N N . VAL A 1 304 ? 2.495 1.271 -18.535 1.00 96.19 304 VAL A N 1
ATOM 2318 C CA . VAL A 1 304 ? 1.302 0.835 -19.257 1.00 96.19 304 VAL A CA 1
ATOM 2319 C C . VAL A 1 304 ? 0.144 0.778 -18.270 1.00 96.19 304 VAL A C 1
ATOM 2321 O O . VAL A 1 304 ? 0.205 0.030 -17.295 1.00 96.19 304 VAL A O 1
ATOM 2324 N N . LYS A 1 305 ? -0.871 1.598 -18.521 1.00 91.38 305 LYS A N 1
ATOM 2325 C CA . LYS A 1 305 ? -2.137 1.605 -17.794 1.00 91.38 305 LYS A CA 1
ATOM 2326 C C . LYS A 1 305 ? -3.182 0.755 -18.497 1.00 91.38 305 LYS A C 1
ATOM 2328 O O . LYS A 1 305 ? -3.204 0.834 -19.742 1.00 91.38 305 LYS A O 1
#

Foldseek 3Di:
DFDFPAQVVLCVLCVVLVKAFDDDPPVVRHTDIGDDPVSVVVSVPDPRGPDDDDDPQDPVNVVVCVCQVVLDQKEWDLDWAADFFGTKIKIAHPDPDWWFWFKKKKFAACQLPDWPWKDKAPRTDDQVQWDDDNGGITIDGDDPPPTDTQDRIIMIDIGGPHTCDDVVHHDDQLRMWIKIATPSRHIYIHDHADDCNPFALCVCVVVVLLVCLLVVQQQAPAEDEQADQFADCDQQLQAALVSHGQAPWEAEPVVGDTPDHRDRPPCPSHVVSQQAARNDARDDVRHGPSDGNHSRNNHRYYIYD

Solvent-accessible surface area (backbone atoms only — not comparable to full-atom values): 16548 Å² total; per-residue (Å²): 91,78,37,49,94,43,33,67,59,51,51,49,51,37,46,71,64,70,28,47,77,75,42,83,37,72,95,73,56,36,62,42,67,53,63,54,76,67,40,49,58,52,52,68,69,37,86,63,43,77,44,79,47,77,76,84,68,52,70,72,56,51,58,50,45,55,53,48,60,69,58,40,47,54,43,64,48,79,62,63,50,74,42,69,42,36,38,38,35,48,30,36,30,74,52,97,64,67,45,42,41,31,31,42,38,41,34,40,55,58,82,27,51,57,78,75,44,44,26,55,58,91,45,77,52,72,66,92,72,34,56,65,54,103,68,31,37,39,42,35,77,45,57,84,80,82,42,57,66,39,40,62,69,33,37,41,36,42,33,35,71,32,49,37,63,51,96,96,45,69,72,52,57,50,53,40,45,42,38,40,32,30,73,82,79,31,67,39,66,56,61,64,46,58,98,44,74,90,36,52,51,57,64,37,58,76,72,49,42,35,61,37,31,66,71,69,51,29,45,65,91,40,76,46,75,47,82,40,59,12,39,62,74,45,67,45,63,31,18,24,71,86,68,44,82,27,66,78,45,30,26,26,68,85,77,74,42,72,73,48,90,32,64,32,87,77,50,56,22,34,50,57,47,36,54,42,29,17,26,44,69,18,28,56,96,87,36,74,72,62,27,44,51,11,70,25,22,35,33,30,35,27,39,28,46

Sequence (305 aa):
MLQGESAKDIAALVREVGGEVTHDLHIIEAVGALVTGEQLAELKRSPLVTRTIDDLARLDDRERRKDDEQACRVRGHIELDLTTEGFRWQLYNKRPDPAELSSIKLSWPRELGALQELRLGTLPLPLAKAATSDHGSLTLELPEDGRPTVHQRTELHARFALPTVQDGFSAHQRDFGIELGFAAGCSDKLVPAYSNNSTDFYYNRVSGVEQLHQQGITGKGVTVAVIDSGLWEHDDLARDTAGKPRIVGRYDAVNDVAGAPAPDESGHGTHMTSIIANSANTLVNGKPNGSFRGVAPDVNLVAVK